Protein 3F1P (pdb70)

Foldseek 3Di:
DDDFVLQKKKFKFALQQQTPFIDQSVCVQFNDDGVVRHRPHQLVFWDPVCNVQQVVQSVVCVVPFKDKRPWTWGAGPVGATWIKIKIKGFDADPVPRHTDIIMIIIGTDGHGDD/DDDFQKWKFKFALQQATQGTGQSCCVAQNDGPVVRHGDGQLVFFDPVCSVVVRVQSNCQVVVPFAWDWDWTWGQGPVRDTFIKIKIKGWDDDPVDPDHIMMMIMITGDDPD

Sequence (225 aa):
FKGLDSKTFLSEHSMDMKFTYCDDRITELIGYHPEELLGRSAYEEFYHALDSENMTKSSSHQNLCTKGQQVVVSSGGQYRMLAKHGGYVVWLLETQGTVIYNPRNLQPQCIMMMCVNYVVLSEIEKVCQPTRFISRHNIEGIFTFVDHRCVATVGYQPQQELLGKNIVEEFCHPEDQQQLLRDDSFQQVVKLKGQVLSSVMMFRFRSKNQEWLWMMRTSSSFTFQQQNPYSDEEIEYIIICTNTNVKNSS

Secondary structure (DSSP, 8-state):
---TGGGEEEEEE-TT-BEEEE-THHHHHH---HHHHTTSBGGGGB-GGGHHHHHHHHHHHHHHSEEEPPPEEEE-TTSSEEEEEEEEEEEEETTTTEEEEEEEEEEE-S--B-/--PPPEEEEEE-TTSBEEEE-TTHHHHHS--GGGTTTSBGGGGB-TTTHHHHHHHHHHHTTSTT--EEEEEEEE-TTS-EEEEEEEEEEE--TT--PPPEEEEEEEE----

CATH classification: 3.30.450.20

Structure (mmCIF, N/CA/C/O backbone):
data_3F1P
#
_entry.id   3F1P
#
_cell.length_a   73.916
_cell.length_b   82.565
_cell.length_c   41.032
_cell.angle_alpha   90.00
_cell.angle_beta   106.02
_cell.angle_gamma   90.00
#
_symmetry.space_group_name_H-M   'C 1 2 1'
#
loop_
_entity.id
_entity.type
_entity.pdbx_description
1 polymer 'Endothelial PAS domain-containing protein 1'
2 polymer 'Aryl hydrocarbon receptor nuclear translocator'
3 water water
#
loop_
_atom_site.group_PDB
_atom_site.id
_atom_site.type_symbol
_atom_site.label_atom_id
_atom_site.label_alt_id
_atom_site.label_comp_id
_atom_site.label_asym_id
_atom_site.label_entity_id
_atom_site.label_seq_id
_atom_site.pdbx_PDB_ins_code
_atom_site.Cartn_x
_atom_site.Cartn_y
_atom_site.Cartn_z
_atom_site.occupancy
_atom_site.B_iso_or_equiv
_atom_site.auth_seq_id
_atom_site.auth_comp_id
_atom_site.auth_asym_id
_atom_site.auth_atom_id
_atom_site.pdbx_PDB_model_num
ATOM 1 N N . PHE A 1 3 ? 29.442 -55.509 -2.324 1.00 24.52 236 PHE A N 1
ATOM 2 C CA . PHE A 1 3 ? 28.061 -55.953 -2.192 1.00 20.08 236 PHE A CA 1
ATOM 3 C C . PHE A 1 3 ? 27.739 -56.448 -0.776 1.00 19.29 236 PHE A C 1
ATOM 4 O O . PHE A 1 3 ? 28.456 -57.260 -0.208 1.00 23.89 236 PHE A O 1
ATOM 20 N N . LYS A 1 4 ? 26.611 -56.030 -0.274 1.00 17.76 237 LYS A N 1
ATOM 21 C CA . LYS A 1 4 ? 26.129 -56.425 1.065 1.00 16.84 237 LYS A CA 1
ATOM 22 C C . LYS A 1 4 ? 24.751 -57.110 0.962 1.00 16.50 237 LYS A C 1
ATOM 23 O O . LYS A 1 4 ? 23.907 -56.785 0.125 1.00 16.10 237 LYS A O 1
ATOM 42 N N . GLY A 1 5 ? 24.546 -58.104 1.840 1.00 16.43 238 GLY A N 1
ATOM 43 C CA . GLY A 1 5 ? 23.288 -58.808 1.994 1.00 17.39 238 GLY A CA 1
ATOM 44 C C . GLY A 1 5 ? 22.253 -57.952 2.655 1.00 15.25 238 GLY A C 1
ATOM 45 O O . GLY A 1 5 ? 22.536 -56.873 3.202 1.00 15.79 238 GLY A O 1
ATOM 49 N N . LEU A 1 6 ? 21.002 -58.390 2.557 1.00 14.22 239 LEU A N 1
ATOM 50 C CA . LEU A 1 6 ? 19.916 -57.591 2.990 1.00 15.50 239 LEU A CA 1
ATOM 51 C C . LEU A 1 6 ? 19.968 -57.222 4.485 1.00 13.99 239 LEU A C 1
ATOM 52 O O . LEU A 1 6 ? 19.654 -56.085 4.831 1.00 14.73 239 LEU A O 1
ATOM 68 N N . ASP A 1 7 ? 20.282 -58.182 5.345 1.00 14.67 240 ASP A N 1
ATOM 69 C CA . ASP A 1 7 ? 20.253 -57.923 6.782 1.00 14.96 240 ASP A CA 1
ATOM 70 C C . ASP A 1 7 ? 21.196 -56.760 7.103 1.00 14.31 240 ASP A C 1
ATOM 71 O O . ASP A 1 7 ? 20.905 -55.900 7.954 1.00 15.70 240 ASP A O 1
ATOM 80 N N . SER A 1 8 ? 22.308 -56.675 6.423 1.00 12.58 241 SER A N 1
ATOM 81 C CA . SER A 1 8 ? 23.325 -55.689 6.774 1.00 14.22 241 SER A CA 1
ATOM 82 C C . SER A 1 8 ? 22.919 -54.291 6.391 1.00 14.46 241 SER A C 1
ATOM 83 O O . SER A 1 8 ? 23.494 -53.305 6.913 1.00 18.65 241 SER A O 1
ATOM 91 N N . LYS A 1 9 ? 21.937 -54.160 5.488 1.00 12.73 242 LYS A N 1
ATOM 92 C CA . LYS A 1 9 ? 21.552 -52.853 4.981 1.00 13.00 242 LYS A CA 1
ATOM 93 C C . LYS A 1 9 ? 20.295 -52.309 5.629 1.00 11.63 242 LYS A C 1
ATOM 94 O O . LYS A 1 9 ? 19.848 -51.221 5.236 1.00 13.64 242 LYS A O 1
ATOM 113 N N . THR A 1 10 ? 19.831 -52.948 6.682 1.00 11.27 243 THR A N 1
ATOM 114 C CA . THR A 1 10 ? 18.689 -52.469 7.427 1.00 10.93 243 THR A CA 1
ATOM 115 C C . THR A 1 10 ? 19.123 -52.164 8.839 1.00 10.35 243 THR A C 1
ATOM 116 O O . THR A 1 10 ? 19.962 -52.861 9.406 1.00 11.83 243 THR A O 1
ATOM 127 N N . PHE A 1 11 ? 18.483 -51.133 9.431 1.00 9.58 244 PHE A N 1
ATOM 128 C CA . PHE A 1 11 ? 18.666 -50.923 10.854 1.00 9.96 244 PHE A CA 1
ATOM 129 C C . PHE A 1 11 ? 17.362 -50.455 11.422 1.00 9.04 244 PHE A C 1
ATOM 130 O O . PHE A 1 11 ? 16.614 -49.677 10.785 1.00 9.78 244 PHE A O 1
ATOM 147 N N . LEU A 1 12 ? 17.040 -50.928 12.621 1.00 9.01 245 LEU A N 1
ATOM 148 C CA . LEU A 1 12 ? 15.832 -50.540 13.345 1.00 9.47 245 LEU A CA 1
ATOM 149 C C . LEU A 1 12 ? 16.146 -49.359 14.243 1.00 8.72 245 LEU A C 1
ATOM 150 O O . LEU A 1 12 ? 17.179 -49.304 14.862 1.00 10.83 245 LEU A O 1
ATOM 166 N N . SER A 1 13 ? 15.190 -48.423 14.333 1.00 9.64 246 SER A N 1
ATOM 167 C CA . SER A 1 13 ? 15.313 -47.352 15.313 1.00 9.59 246 SER A CA 1
ATOM 168 C C . SER A 1 13 ? 13.956 -47.124 15.952 1.00 9.99 246 SER A C 1
ATOM 169 O O . SER A 1 13 ? 12.894 -47.419 15.387 1.00 12.07 246 SER A O 1
ATOM 177 N N . GLU A 1 14 ? 13.986 -46.574 17.157 1.00 8.96 247 GLU A N 1
ATOM 178 C CA . GLU A 1 14 ? 12.790 -46.156 17.867 1.00 8.52 247 GLU A CA 1
ATOM 179 C C . GLU A 1 14 ? 12.946 -44.689 18.171 1.00 7.73 247 GLU A C 1
ATOM 180 O O . GLU A 1 14 ? 14.048 -44.242 18.483 1.00 9.11 247 GLU A O 1
ATOM 192 N N . HIS A 1 15 ? 11.835 -43.983 18.115 1.00 8.48 248 HIS A N 1
ATOM 193 C CA . HIS A 1 15 ? 11.802 -42.557 18.339 1.00 8.72 248 HIS A CA 1
ATOM 194 C C . HIS A 1 15 ? 10.668 -42.162 19.239 1.00 8.88 248 HIS A C 1
ATOM 195 O O . HIS A 1 15 ? 9.632 -42.805 19.249 1.00 10.05 248 HIS A O 1
ATOM 208 N N . SER A 1 16 ? 10.820 -41.055 19.958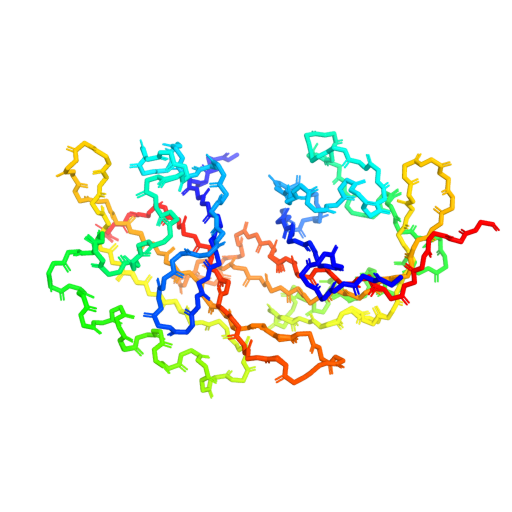 1.00 10.54 249 SER A N 1
ATOM 209 C CA . SER A 1 16 ? 9.672 -40.402 20.573 1.00 11.37 249 SER A CA 1
ATOM 210 C C . SER A 1 16 ? 8.867 -39.717 19.443 1.00 11.01 249 SER A C 1
ATOM 211 O O . SER A 1 16 ? 9.250 -39.702 18.254 1.00 10.66 249 SER A O 1
ATOM 219 N N . MET A 1 17 ? 7.717 -39.166 19.802 1.00 13.54 250 MET A N 1
ATOM 220 C CA . MET A 1 17 ? 6.801 -38.663 18.798 1.00 14.36 250 MET A CA 1
ATOM 221 C C . MET A 1 17 ? 7.311 -37.465 18.035 1.00 15.73 250 MET A C 1
ATOM 222 O O . MET A 1 17 ? 6.789 -37.166 16.947 1.00 16.82 250 MET A O 1
ATOM 236 N N . ASP A 1 18 ? 8.344 -36.803 18.598 1.00 14.94 251 ASP A N 1
ATOM 237 C CA . ASP A 1 18 ? 9.066 -35.706 17.942 1.00 15.38 251 ASP A CA 1
ATOM 238 C C . ASP A 1 18 ? 10.265 -36.154 17.113 1.00 14.07 251 ASP A C 1
ATOM 239 O O . ASP A 1 18 ? 11.066 -35.319 16.666 1.00 16.24 251 ASP A O 1
ATOM 248 N N . MET A 1 19 ? 10.407 -37.456 16.909 1.00 11.32 252 MET A N 1
ATOM 249 C CA . MET A 1 19 ? 11.469 -38.055 16.119 1.00 9.52 252 MET A CA 1
ATOM 250 C C . MET A 1 19 ? 12.841 -38.071 16.804 1.00 10.37 252 MET A C 1
ATOM 251 O O . MET A 1 19 ? 13.832 -38.506 16.184 1.00 10.29 252 MET A O 1
ATOM 265 N N . LYS A 1 20 ? 12.907 -37.778 18.105 1.00 10.92 253 LYS A N 1
ATOM 266 C CA . LYS A 1 20 ? 14.171 -37.969 18.804 1.00 10.54 253 LYS A CA 1
ATOM 267 C C . LYS A 1 20 ? 14.428 -39.493 18.922 1.00 10.18 253 LYS A C 1
ATOM 268 O O . LYS A 1 20 ? 13.554 -40.257 19.328 1.00 10.81 253 LYS A O 1
ATOM 287 N N . PHE A 1 21 ? 15.662 -39.906 18.677 1.00 10.74 254 PHE A N 1
ATOM 288 C CA . PHE A 1 21 ? 16.045 -41.308 18.845 1.00 10.00 254 PHE A CA 1
ATOM 289 C C . PHE A 1 21 ? 15.918 -41.704 20.314 1.00 10.86 254 PHE A C 1
ATOM 290 O O . PHE A 1 21 ? 16.461 -41.032 21.196 1.00 12.70 254 PHE A O 1
ATOM 307 N N . THR A 1 22 ? 15.275 -42.830 20.572 1.00 10.62 255 THR A N 1
ATOM 308 C CA . THR A 1 22 ? 15.217 -43.502 21.870 1.00 11.55 255 THR A CA 1
ATOM 309 C C . THR A 1 22 ? 15.935 -44.842 21.825 1.00 11.65 255 THR A C 1
ATOM 310 O O . THR A 1 22 ? 16.311 -45.350 22.886 1.00 13.19 255 THR A O 1
ATOM 321 N N . TYR A 1 23 ? 16.183 -45.407 20.642 1.00 10.76 256 TYR A N 1
ATOM 322 C CA . TYR A 1 23 ? 16.894 -46.656 20.481 1.00 10.59 256 TYR A CA 1
ATOM 323 C C . TYR A 1 23 ? 17.379 -46.690 19.051 1.00 9.98 256 TYR A C 1
ATOM 324 O O . TYR A 1 23 ? 16.676 -46.253 18.149 1.00 9.38 256 TYR A O 1
ATOM 342 N N . CYS A 1 24 ? 18.546 -47.299 18.830 1.00 10.81 257 CYS A N 1
ATOM 343 C CA . CYS A 1 24 ? 18.989 -47.605 17.487 1.00 11.25 257 CYS A CA 1
ATOM 344 C C . CYS A 1 24 ? 19.772 -48.910 17.524 1.00 10.89 257 CYS A C 1
ATOM 345 O O . CYS A 1 24 ? 20.635 -49.044 18.377 1.00 12.14 257 CYS A O 1
ATOM 353 N N . ASP A 1 25 ? 19.574 -49.793 16.558 1.00 11.63 258 ASP A N 1
ATOM 354 C CA . ASP A 1 25 ? 20.411 -50.979 16.493 1.00 12.58 258 ASP A CA 1
ATOM 355 C C . ASP A 1 25 ? 21.785 -50.703 15.889 1.00 12.32 258 ASP A C 1
ATOM 356 O O . ASP A 1 25 ? 22.020 -49.759 15.154 1.00 13.19 258 ASP A O 1
ATOM 365 N N . ASP A 1 26 ? 22.721 -51.531 16.325 1.00 13.70 259 ASP A N 1
ATOM 366 C CA . ASP A 1 26 ? 24.125 -51.368 16.018 1.00 14.97 259 ASP A CA 1
ATOM 367 C C . ASP A 1 26 ? 24.462 -51.532 14.538 1.00 13.40 259 ASP A C 1
ATOM 368 O O . ASP A 1 26 ? 25.583 -51.178 14.136 1.00 14.72 259 ASP A O 1
ATOM 377 N N . ARG A 1 27 ? 23.550 -52.050 13.720 1.00 13.05 260 ARG A N 1
ATOM 378 C CA . ARG A 1 27 ? 23.798 -52.118 12.293 1.00 12.59 260 ARG A CA 1
ATOM 379 C C . ARG A 1 27 ? 24.043 -50.754 11.671 1.00 13.14 260 ARG A C 1
ATOM 380 O O . ARG A 1 27 ? 24.668 -50.672 10.622 1.00 15.02 260 ARG A O 1
ATOM 401 N N . ILE A 1 28 ? 23.595 -49.655 12.325 1.00 11.57 261 ILE A N 1
ATOM 402 C CA . ILE A 1 28 ? 23.823 -48.340 11.790 1.00 11.68 261 ILE A CA 1
ATOM 403 C C . ILE A 1 28 ? 25.304 -48.046 11.700 1.00 13.57 261 ILE A C 1
ATOM 404 O O . ILE A 1 28 ? 25.724 -47.273 10.842 1.00 15.15 261 ILE A O 1
ATOM 420 N N . THR A 1 29 ? 26.107 -48.596 12.594 1.00 15.17 262 THR A N 1
ATOM 421 C CA . THR A 1 29 ? 27.497 -48.147 12.678 1.00 15.20 262 THR A CA 1
ATOM 422 C C . THR A 1 29 ? 28.253 -48.471 11.418 1.00 17.07 262 THR A C 1
ATOM 423 O O . THR A 1 29 ? 29.040 -47.648 10.933 1.00 19.62 262 THR A O 1
ATOM 434 N N . GLU A 1 30 ? 28.127 -49.713 10.934 1.00 18.17 263 GLU A N 1
ATOM 435 C CA . GLU A 1 30 ? 28.848 -50.106 9.775 1.00 21.86 263 GLU A CA 1
ATOM 436 C C . GLU A 1 30 ? 28.345 -49.395 8.557 1.00 20.53 263 GLU A C 1
ATOM 437 O O . GLU A 1 30 ? 29.069 -49.257 7.592 1.00 25.44 263 GLU A O 1
ATOM 449 N N . LEU A 1 31 ? 27.111 -48.921 8.587 1.00 18.19 264 LEU A N 1
ATOM 450 C CA . LEU A 1 31 ? 26.516 -48.235 7.461 1.00 17.63 264 LEU A CA 1
ATOM 451 C C . LEU A 1 31 ? 27.006 -46.796 7.407 1.00 20.08 264 LEU A C 1
ATOM 452 O O . LEU A 1 31 ? 27.559 -46.338 6.407 1.00 22.79 264 LEU A O 1
ATOM 468 N N . ILE A 1 32 ? 26.814 -46.036 8.480 1.00 18.57 265 ILE A N 1
ATOM 469 C CA . ILE A 1 32 ? 27.106 -44.592 8.483 1.00 19.97 265 ILE A CA 1
ATOM 470 C C . ILE A 1 32 ? 27.743 -44.043 9.691 1.00 19.30 265 ILE A C 1
ATOM 471 O O . ILE A 1 32 ? 27.780 -42.843 9.848 1.00 22.90 265 ILE A O 1
ATOM 487 N N . GLY A 1 33 ? 28.339 -44.904 10.487 1.00 19.55 266 GLY A N 1
ATOM 488 C CA . GLY A 1 33 ? 29.349 -44.505 11.411 1.00 20.88 266 GLY A CA 1
ATOM 489 C C . GLY A 1 33 ? 28.913 -44.269 12.820 1.00 18.24 266 GLY A C 1
ATOM 490 O O . GLY A 1 33 ? 29.692 -44.449 13.749 1.00 22.99 266 GLY A O 1
ATOM 494 N N . TYR A 1 34 ? 27.673 -43.896 13.060 1.00 16.99 267 TYR A N 1
ATOM 495 C CA . TYR A 1 34 ? 27.294 -43.555 14.411 1.00 15.69 267 TYR A CA 1
ATOM 496 C C . TYR A 1 34 ? 27.255 -44.744 15.310 1.00 15.08 267 TYR A C 1
ATOM 497 O O . TYR A 1 34 ? 26.808 -45.841 14.932 1.00 15.69 267 TYR A O 1
AT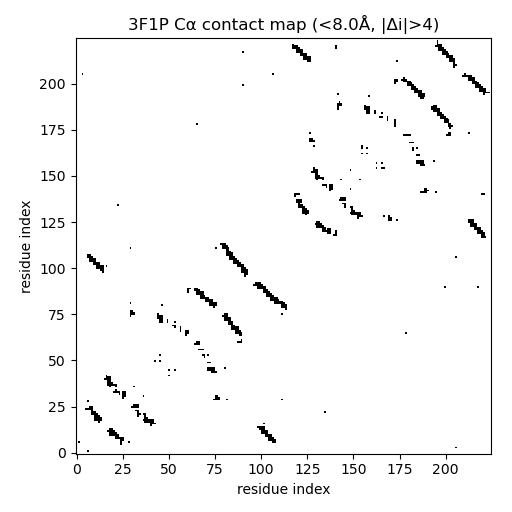OM 515 N N . HIS A 1 35 ? 27.615 -44.512 16.552 1.00 17.50 268 HIS A N 1
ATOM 516 C CA . HIS A 1 35 ? 27.286 -45.458 17.610 1.00 18.02 268 HIS A CA 1
ATOM 517 C C . HIS A 1 35 ? 25.914 -45.117 18.119 1.00 17.73 268 HIS A C 1
ATOM 518 O O . HIS A 1 35 ? 25.619 -43.963 18.280 1.00 17.69 268 HIS A O 1
ATOM 531 N N . PRO A 1 36 ? 25.067 -46.135 18.398 1.00 16.98 269 PRO A N 1
ATOM 532 C CA . PRO A 1 36 ? 23.712 -45.865 18.859 1.00 17.56 269 PRO A CA 1
ATOM 533 C C . PRO A 1 36 ? 23.644 -44.862 20.012 1.00 16.87 269 PRO A C 1
ATOM 534 O O . PRO A 1 36 ? 22.811 -43.968 20.034 1.00 16.91 269 PRO A O 1
ATOM 545 N N . GLU A 1 37 ? 24.543 -45.010 20.952 1.00 19.98 270 GLU A N 1
ATOM 546 C CA . GLU A 1 37 ? 24.483 -44.219 22.182 1.00 22.34 270 GLU A CA 1
ATOM 547 C C . GLU A 1 37 ? 24.590 -42.737 21.876 1.00 19.75 270 GLU A C 1
ATOM 548 O O . GLU A 1 37 ? 23.986 -41.878 22.586 1.00 21.47 270 GLU A O 1
ATOM 560 N N . GLU A 1 38 ? 25.314 -42.392 20.817 1.00 18.93 271 GLU A N 1
ATOM 561 C CA . GLU A 1 38 ? 25.481 -40.972 20.483 1.00 20.20 271 GLU A CA 1
ATOM 562 C C . GLU A 1 38 ? 24.282 -40.369 19.774 1.00 18.34 271 GLU A C 1
ATOM 563 O O . GLU A 1 38 ? 24.188 -39.145 19.668 1.00 20.04 271 GLU A O 1
ATOM 575 N N . LEU A 1 39 ? 23.348 -41.209 19.305 1.00 15.96 272 LEU A N 1
ATOM 576 C CA . LEU A 1 39 ? 22.141 -40.697 18.656 1.00 15.15 272 LEU A CA 1
ATOM 577 C C . LEU A 1 39 ? 21.063 -40.397 19.623 1.00 14.93 272 LEU A C 1
ATOM 578 O O . LEU A 1 39 ? 20.140 -39.639 19.322 1.00 14.56 272 LEU A O 1
ATOM 594 N N . LEU A 1 40 ? 21.092 -41.027 20.784 1.00 14.91 273 LEU A N 1
ATOM 595 C CA . LEU A 1 40 ? 19.958 -40.918 21.683 1.00 14.88 273 LEU A CA 1
ATOM 596 C C . LEU A 1 40 ? 19.735 -39.518 22.112 1.00 15.77 273 LEU A C 1
ATOM 597 O O . LEU A 1 40 ? 20.686 -38.820 22.471 1.00 16.97 273 LEU A O 1
ATOM 613 N N . GLY A 1 41 ? 18.503 -39.085 22.049 1.00 14.93 274 GLY A N 1
ATOM 614 C CA . GLY A 1 41 ? 18.112 -37.729 22.421 1.00 15.54 274 GLY A CA 1
ATOM 615 C C . GLY A 1 41 ? 18.264 -36.730 21.311 1.00 17.15 274 GLY A C 1
ATOM 616 O O . GLY A 1 41 ? 17.889 -35.570 21.494 1.00 20.23 274 GLY A O 1
ATOM 620 N N . ARG A 1 42 ? 18.823 -37.106 20.156 1.00 15.48 275 ARG A N 1
ATOM 621 C CA . ARG A 1 42 ? 18.919 -36.204 19.032 1.00 16.06 275 ARG A CA 1
ATOM 622 C C . ARG A 1 42 ? 17.741 -36.491 18.108 1.00 12.00 275 ARG A C 1
ATOM 623 O O . ARG A 1 42 ? 17.358 -37.624 17.857 1.00 10.82 275 ARG A O 1
ATOM 644 N N . SER A 1 43 ? 17.202 -35.429 17.530 1.00 14.83 276 SER A N 1
ATOM 645 C CA . SER A 1 43 ? 16.124 -35.566 16.545 1.00 13.09 276 SER A CA 1
ATOM 646 C C . SER A 1 43 ? 16.628 -36.132 15.221 1.00 10.85 276 SER A C 1
ATOM 647 O O . SER A 1 43 ? 17.653 -35.679 14.746 1.00 11.06 276 SER A O 1
ATOM 655 N N . ALA A 1 44 ? 15.875 -37.022 14.601 1.00 10.47 277 ALA A N 1
ATOM 656 C CA . ALA A 1 44 ? 16.189 -37.472 13.265 1.00 9.62 277 ALA A CA 1
ATOM 657 C C . ALA A 1 44 ? 16.328 -36.316 12.319 1.00 9.30 277 ALA A C 1
ATOM 658 O O . ALA A 1 44 ? 17.073 -36.401 11.340 1.00 9.96 277 ALA A O 1
ATOM 665 N N . TYR A 1 45 ? 15.598 -35.225 12.545 1.00 9.07 278 TYR A N 1
ATOM 666 C CA . TYR A 1 45 ? 15.675 -34.082 11.684 1.00 8.71 278 TYR A CA 1
ATOM 667 C C . TYR A 1 45 ? 17.075 -33.473 11.586 1.00 9.26 278 TYR A C 1
ATOM 668 O O . TYR A 1 45 ? 17.394 -32.838 10.573 1.00 11.10 278 TYR A O 1
ATOM 686 N N A GLU A 1 46 ? 17.920 -33.615 12.596 0.54 9.36 279 GLU A N 1
ATOM 687 N N B GLU A 1 46 ? 17.915 -33.758 12.584 0.46 8.73 279 GLU A N 1
ATOM 688 C CA A GLU A 1 46 ? 19.288 -33.118 12.464 0.54 9.04 279 GLU A CA 1
ATOM 689 C CA B GLU A 1 46 ? 19.270 -33.221 12.646 0.46 10.63 279 GLU A CA 1
ATOM 690 C C A GLU A 1 46 ? 20.055 -33.755 11.316 0.54 8.86 279 GLU A C 1
ATOM 691 C C B GLU A 1 46 ? 20.165 -33.909 11.603 0.46 10.95 279 GLU A C 1
ATOM 692 O O A GLU A 1 46 ? 21.094 -33.222 10.869 0.54 10.03 279 GLU A O 1
ATOM 693 O O B GLU A 1 46 ? 21.323 -33.485 11.384 0.46 11.66 279 GLU A O 1
ATOM 716 N N . PHE A 1 47 ? 19.645 -34.969 10.972 1.00 9.11 280 PHE A N 1
ATOM 717 C CA . PHE A 1 47 ? 20.395 -35.790 10.038 1.00 10.15 280 PHE A CA 1
ATOM 718 C C . PHE A 1 47 ? 19.824 -35.795 8.625 1.00 9.93 280 PHE A C 1
ATOM 719 O O . PHE A 1 47 ? 20.443 -36.376 7.738 1.00 13.43 280 PHE A O 1
ATOM 737 N N . TYR A 1 48 ? 18.677 -35.191 8.392 1.00 9.78 281 TYR A N 1
ATOM 738 C CA . TYR A 1 48 ? 18.129 -35.180 7.089 1.00 9.57 281 TYR A CA 1
ATOM 739 C C . TYR A 1 48 ? 18.798 -34.121 6.228 1.00 9.37 281 TYR A C 1
ATOM 740 O O . TYR A 1 48 ? 19.004 -33.001 6.669 1.00 10.65 281 TYR A O 1
ATOM 758 N N . HIS A 1 49 ? 19.062 -34.464 4.977 1.00 10.35 282 HIS A N 1
ATOM 759 C CA . HIS A 1 49 ? 19.530 -33.493 4.019 1.00 9.92 282 HIS A CA 1
ATOM 760 C C . HIS A 1 49 ? 18.596 -32.307 3.952 1.00 9.70 282 HIS A C 1
ATOM 761 O O . HIS A 1 49 ? 17.367 -32.471 3.979 1.00 10.25 282 HIS A O 1
ATOM 774 N N . ALA A 1 50 ? 19.133 -31.105 3.741 1.00 9.67 283 ALA A N 1
ATOM 775 C CA . ALA A 1 50 ? 18.331 -29.912 3.587 1.00 9.86 283 ALA A CA 1
ATOM 776 C C . ALA A 1 50 ? 17.264 -30.094 2.542 1.00 9.77 283 ALA A C 1
ATOM 777 O O . ALA A 1 50 ? 16.141 -29.603 2.715 1.00 10.72 283 ALA A O 1
ATOM 784 N N . LEU A 1 51 ? 17.584 -30.741 1.417 1.00 10.47 284 LEU A N 1
ATOM 785 C CA . LEU A 1 51 ? 16.618 -30.843 0.324 1.00 11.93 284 LEU A CA 1
ATOM 786 C C . LEU A 1 51 ? 15.529 -31.830 0.551 1.00 11.45 284 LEU A C 1
ATOM 787 O O . LEU A 1 51 ? 14.571 -31.876 -0.216 1.00 13.69 284 LEU A O 1
ATOM 803 N N . ASP A 1 52 ? 15.632 -32.621 1.627 1.00 10.60 285 ASP A N 1
ATOM 804 C CA . ASP A 1 52 ? 14.598 -33.581 1.995 1.00 10.71 285 ASP A CA 1
ATOM 805 C C . ASP A 1 52 ? 13.822 -33.143 3.215 1.00 10.32 285 ASP A C 1
ATOM 806 O O . ASP A 1 52 ? 12.938 -33.857 3.637 1.00 11.70 285 ASP A O 1
ATOM 815 N N . SER A 1 53 ? 14.138 -31.995 3.778 1.00 10.47 286 SER A N 1
ATOM 816 C CA . SER A 1 53 ? 13.616 -31.653 5.096 1.00 11.80 286 SER A CA 1
ATOM 817 C C . SER A 1 53 ? 12.112 -31.411 5.062 1.00 10.95 286 SER A C 1
ATOM 818 O O . SER A 1 53 ? 11.384 -31.904 5.910 1.00 11.69 286 SER A O 1
ATOM 826 N N . GLU A 1 54 ? 11.640 -30.635 4.081 1.00 11.64 287 GLU A N 1
ATOM 827 C CA . GLU A 1 54 ? 10.203 -30.364 4.026 1.00 13.29 287 GLU A CA 1
ATOM 828 C C . GLU A 1 54 ? 9.413 -31.654 3.744 1.00 11.92 287 GLU A C 1
ATOM 829 O O . GLU A 1 54 ? 8.380 -31.897 4.356 1.00 12.85 287 GLU A O 1
ATOM 841 N N . ASN A 1 55 ? 9.947 -32.510 2.866 1.00 12.17 288 ASN A N 1
ATOM 842 C CA . ASN A 1 55 ? 9.267 -33.786 2.618 1.00 12.16 288 ASN A CA 1
ATOM 843 C C . ASN A 1 55 ? 9.194 -34.692 3.826 1.00 11.33 288 ASN A C 1
ATOM 844 O O . ASN A 1 55 ? 8.208 -35.367 4.049 1.00 12.67 288 ASN A O 1
ATOM 855 N N . MET A 1 56 ? 10.274 -34.754 4.574 1.00 10.71 289 MET A N 1
ATOM 856 C CA . MET A 1 56 ? 10.310 -35.594 5.764 1.00 10.16 289 MET A CA 1
ATOM 857 C C . MET A 1 56 ? 9.414 -35.021 6.854 1.00 11.28 289 MET A C 1
ATOM 858 O O . MET A 1 56 ? 8.824 -35.782 7.625 1.00 12.84 289 MET A O 1
ATOM 872 N N . THR A 1 57 ? 9.237 -33.696 6.912 1.00 11.02 290 THR A N 1
ATOM 873 C CA . THR A 1 57 ? 8.281 -33.107 7.883 1.00 11.36 290 THR A CA 1
ATOM 874 C C . THR A 1 57 ? 6.876 -33.542 7.498 1.00 11.88 290 THR A C 1
ATOM 875 O O . THR A 1 57 ? 6.079 -33.945 8.342 1.00 12.99 290 THR A O 1
ATOM 886 N N . LYS A 1 58 ? 6.561 -33.495 6.197 1.00 12.52 291 LYS A N 1
ATOM 887 C CA . LYS A 1 58 ? 5.239 -33.931 5.754 1.00 14.26 291 LYS A CA 1
ATOM 888 C C . LYS A 1 58 ? 5.018 -35.423 6.034 1.00 13.82 291 LYS A C 1
ATOM 889 O O . LYS A 1 58 ? 3.908 -35.827 6.430 1.00 15.54 291 LYS A O 1
ATOM 908 N N A SER A 1 59 ? 6.055 -36.211 5.792 0.53 13.19 292 SER A N 1
ATOM 909 N N B SER A 1 59 ? 6.056 -36.232 5.828 0.20 13.05 292 SER A N 1
ATOM 910 N N C SER A 1 59 ? 6.026 -36.263 5.844 0.27 13.48 292 SER A N 1
ATOM 911 C CA A SER A 1 59 ? 5.972 -37.642 6.038 0.53 13.41 292 SER A CA 1
ATOM 912 C CA B SER A 1 59 ? 5.982 -37.679 6.066 0.20 13.47 292 SER A CA 1
ATOM 913 C CA C SER A 1 59 ? 5.807 -37.695 6.068 0.27 14.76 292 SER A CA 1
ATOM 914 C C A SER A 1 59 ? 5.612 -37.893 7.512 0.53 11.60 292 SER A C 1
ATOM 915 C C B SER A 1 59 ? 5.680 -37.994 7.535 0.20 12.44 292 SER A C 1
ATOM 916 C C C SER A 1 59 ? 5.676 -38.032 7.568 0.27 13.15 292 SER A C 1
ATOM 917 O O A SER A 1 59 ? 4.696 -38.654 7.803 0.53 11.83 292 SER A O 1
ATOM 918 O O B SER A 1 59 ? 4.906 -38.891 7.850 0.20 13.05 292 SER A O 1
ATOM 919 O O C SER A 1 59 ? 4.987 -38.972 7.943 0.27 14.14 292 SER A O 1
ATOM 941 N N . HIS A 1 60 ? 6.322 -37.258 8.425 1.00 12.53 293 HIS A N 1
ATOM 942 C CA . HIS A 1 60 ? 6.117 -37.382 9.854 1.00 12.57 293 HIS A CA 1
ATOM 943 C C . HIS A 1 60 ? 4.684 -36.985 10.210 1.00 12.34 293 HIS A C 1
ATOM 944 O O . HIS A 1 60 ? 4.029 -37.653 11.027 1.00 13.74 293 HIS A O 1
ATOM 959 N N . GLN A 1 61 ? 4.191 -35.882 9.662 1.00 13.60 294 GLN A N 1
ATOM 960 C CA . GLN A 1 61 ? 2.795 -35.510 9.900 1.00 16.63 294 GLN A CA 1
ATOM 961 C C . GLN A 1 61 ? 1.845 -36.602 9.447 1.00 16.09 294 GLN A C 1
ATOM 962 O O . GLN A 1 61 ? 0.878 -36.940 10.151 1.00 18.26 294 GLN A O 1
ATOM 976 N N . ASN A 1 62 ? 2.090 -37.167 8.271 1.00 15.83 295 ASN A N 1
ATOM 977 C CA . ASN A 1 62 ? 1.246 -38.266 7.786 1.00 16.84 295 ASN A CA 1
ATOM 978 C C . ASN A 1 62 ? 1.311 -39.499 8.648 1.00 15.72 295 ASN A C 1
ATOM 979 O O . ASN A 1 62 ? 0.298 -40.153 8.860 1.00 16.23 295 ASN A O 1
ATOM 990 N N . LEU A 1 63 ? 2.481 -39.811 9.129 1.00 13.27 296 LEU A N 1
ATOM 991 C CA . LEU A 1 63 ? 2.669 -40.916 10.050 1.00 12.81 296 LEU A CA 1
ATOM 992 C C . LEU A 1 63 ? 1.857 -40.740 11.317 1.00 13.77 296 LEU A C 1
ATOM 993 O O . LEU A 1 63 ? 1.181 -41.640 11.765 1.00 15.03 296 LEU A O 1
ATOM 1009 N N . CYS A 1 64 ? 1.847 -39.527 11.871 1.00 14.67 297 CYS A N 1
ATOM 1010 C CA . CYS A 1 64 ? 1.109 -39.276 13.105 1.00 16.54 297 CYS A CA 1
ATOM 1011 C C . CYS A 1 64 ? -0.400 -39.312 12.860 1.00 19.60 297 CYS A C 1
ATOM 1012 O O . CYS A 1 64 ? -1.185 -39.734 13.725 1.00 23.09 297 CYS A O 1
ATOM 1020 N N . THR A 1 65 ? -0.833 -38.945 11.658 1.00 18.97 298 THR A N 1
ATOM 1021 C CA . THR A 1 65 ? -2.255 -38.929 11.315 1.00 22.72 298 THR A CA 1
ATOM 1022 C C . THR A 1 65 ? -2.743 -40.337 11.006 1.00 20.88 298 THR A C 1
ATOM 1023 O O . THR A 1 65 ? -3.811 -40.753 11.413 1.00 26.09 298 THR A O 1
ATOM 1034 N N . LYS A 1 66 ? -1.968 -41.110 10.285 1.00 19.35 299 LYS A N 1
ATOM 1035 C CA . LYS A 1 66 ? -2.402 -42.351 9.734 1.00 18.99 299 LYS A CA 1
ATOM 1036 C C . LYS A 1 66 ? -1.977 -43.563 10.595 1.00 19.44 299 LYS A C 1
ATOM 1037 O O . LYS A 1 66 ? -2.621 -44.624 10.603 1.00 21.58 299 LYS A O 1
ATOM 1056 N N . GLY A 1 67 ? -0.867 -43.442 11.289 1.00 16.67 300 GLY A N 1
ATOM 1057 C CA . GLY A 1 67 ? -0.329 -44.524 12.100 1.00 15.29 300 GLY A CA 1
ATOM 1058 C C . GLY A 1 67 ? 0.804 -45.333 11.494 1.00 14.72 300 GLY A C 1
ATOM 1059 O O . GLY A 1 67 ? 1.535 -45.968 12.214 1.00 13.95 300 GLY A O 1
ATOM 1063 N N A GLN A 1 68 ? 0.953 -45.285 10.170 0.51 15.13 301 GLN A N 1
ATOM 1064 N N B GLN A 1 68 ? 0.914 -45.304 10.173 0.49 14.84 301 GLN A N 1
ATOM 1065 C CA A GLN A 1 68 ? 1.985 -46.047 9.470 0.51 15.63 301 GLN A CA 1
ATOM 1066 C CA B GLN A 1 68 ? 2.043 -45.871 9.477 0.49 15.05 301 GLN A CA 1
ATOM 1067 C C A GLN A 1 68 ? 2.240 -45.417 8.106 0.51 15.56 301 GLN A C 1
ATOM 1068 C C B GLN A 1 68 ? 2.322 -45.007 8.291 0.49 13.98 301 GLN A C 1
ATOM 1069 O O A GLN A 1 68 ? 1.274 -45.179 7.349 0.51 17.27 301 GLN A O 1
ATOM 1070 O O B GLN A 1 68 ? 1.483 -44.274 7.800 0.49 17.03 301 GLN A O 1
ATOM 1097 N N . VAL A 1 69 ? 3.524 -45.172 7.790 1.00 14.05 302 VAL A N 1
ATOM 1098 C CA . VAL A 1 69 ? 3.921 -44.572 6.514 1.00 16.76 302 VAL A CA 1
ATOM 1099 C C . VAL A 1 69 ? 5.192 -45.165 6.011 1.00 13.62 302 VAL A C 1
ATOM 1100 O O . VAL A 1 69 ? 6.011 -45.638 6.752 1.00 14.96 302 VAL A O 1
ATOM 1114 N N A VAL A 1 70 ? 5.379 -45.159 4.702 0.67 13.23 303 VAL A N 1
ATOM 1115 N N B VAL A 1 70 ? 5.428 -44.990 4.718 0.33 15.45 303 VAL A N 1
ATOM 1116 C CA A VAL A 1 70 ? 6.686 -45.338 4.078 0.67 11.82 303 VAL A CA 1
ATOM 1117 C CA B VAL A 1 70 ? 6.763 -45.088 4.130 0.33 15.97 303 VAL A CA 1
ATOM 1118 C C A VAL A 1 70 ? 7.179 -44.003 3.585 0.67 11.66 303 VAL A C 1
ATOM 1119 C C B VAL A 1 70 ? 7.204 -43.672 3.789 0.33 15.29 303 VAL A C 1
ATOM 1120 O O A VAL A 1 70 ? 6.478 -43.344 2.838 0.67 13.08 303 VAL A O 1
ATOM 1121 O O B VAL A 1 70 ? 6.388 -42.831 3.372 0.33 17.12 303 VAL A O 1
ATOM 1146 N N A SER A 1 71 ? 8.355 -43.588 4.024 0.67 11.56 304 SER A N 1
ATOM 1147 N N B SER A 1 71 ? 8.485 -43.396 3.977 0.33 14.52 304 SER A N 1
ATOM 1148 C CA A SER A 1 71 ? 8.924 -42.328 3.517 0.67 12.57 304 SER A CA 1
ATOM 1149 C CA B SER A 1 71 ? 9.004 -42.033 3.843 0.33 13.71 304 SER A CA 1
ATOM 1150 C C A SER A 1 71 ? 9.217 -42.387 2.033 0.67 12.74 304 SER A C 1
ATOM 1151 C C B SER A 1 71 ? 9.244 -41.562 2.411 0.33 14.47 304 SER A C 1
ATOM 1152 O O A SER A 1 71 ? 9.313 -43.474 1.478 0.67 13.74 304 SER A O 1
ATOM 1153 O O B SER A 1 71 ? 9.262 -40.350 2.146 0.33 13.99 304 SER A O 1
ATOM 1168 N N A GLY A 1 72 ? 9.386 -41.220 1.407 0.67 13.63 305 GLY A N 1
ATOM 1169 N N B GLY A 1 72 ? 9.478 -42.496 1.491 0.33 12.74 305 GLY A N 1
ATOM 1170 C CA A GLY A 1 72 ? 10.065 -41.166 0.130 0.67 14.19 305 GLY A CA 1
ATOM 1171 C CA B GLY A 1 72 ? 10.034 -42.159 0.186 0.33 14.53 305 GLY A CA 1
ATOM 1172 C C A GLY A 1 72 ? 11.528 -41.517 0.356 0.67 14.14 305 GLY A C 1
ATOM 1173 C C B GLY A 1 72 ? 11.544 -42.026 0.333 0.33 12.55 305 GLY A C 1
ATOM 1174 O O A GLY A 1 72 ? 12.010 -41.671 1.477 0.67 12.87 305 GLY A O 1
ATOM 1175 O O B GLY A 1 72 ? 12.089 -42.216 1.409 0.33 11.35 305 GLY A O 1
ATOM 1180 N N . GLN A 1 73 ? 12.273 -41.677 -0.724 1.00 13.97 306 GLN A N 1
ATOM 1181 C CA . GLN A 1 73 ? 13.688 -41.749 -0.617 1.00 12.96 306 GLN A CA 1
ATOM 1182 C C . GLN A 1 73 ? 14.211 -40.453 -0.036 1.00 12.82 306 GLN A C 1
ATOM 1183 O O . GLN A 1 73 ? 13.742 -39.377 -0.410 1.00 16.01 306 GLN A O 1
ATOM 1198 N N . TYR A 1 74 ? 15.197 -40.531 0.861 1.00 10.80 307 TYR A N 1
ATOM 1199 C CA . TYR A 1 74 ? 15.766 -39.340 1.431 1.00 10.13 307 TYR A CA 1
ATOM 1200 C C . TYR A 1 74 ? 17.235 -39.624 1.716 1.00 10.55 307 TYR A C 1
ATOM 1201 O O . TYR A 1 74 ? 17.684 -40.769 1.742 1.00 11.38 307 TYR A O 1
ATOM 1219 N N . ARG A 1 75 ? 17.968 -38.529 1.997 1.00 10.56 308 ARG A N 1
ATOM 1220 C CA . ARG A 1 75 ? 19.361 -38.591 2.342 1.00 10.93 308 ARG A CA 1
ATOM 1221 C C . ARG A 1 75 ? 19.582 -38.356 3.834 1.00 10.27 308 ARG A C 1
ATOM 1222 O O . ARG A 1 75 ? 19.091 -37.371 4.378 1.00 10.57 308 ARG A O 1
ATOM 1243 N N . MET A 1 76 ? 20.366 -39.244 4.464 1.00 10.06 309 MET A N 1
ATOM 1244 C CA . MET A 1 76 ? 20.733 -39.154 5.862 1.00 10.13 309 MET A CA 1
ATOM 1245 C C . MET A 1 76 ? 22.222 -38.902 5.945 1.00 10.63 309 MET A C 1
ATOM 1246 O O . MET A 1 76 ? 23.041 -39.587 5.345 1.00 11.50 309 MET A O 1
ATOM 1260 N N . LEU A 1 77 ? 22.558 -37.890 6.734 1.00 11.03 310 LEU A N 1
ATOM 1261 C CA . LEU A 1 77 ? 23.939 -37.491 6.969 1.00 12.76 310 LEU A CA 1
ATOM 1262 C C . LEU A 1 77 ? 24.719 -38.565 7.692 1.00 12.75 310 LEU A C 1
ATOM 1263 O O . LEU A 1 77 ? 24.309 -39.069 8.721 1.00 13.17 310 LEU A O 1
ATOM 1279 N N . ALA A 1 78 ? 25.865 -38.916 7.124 1.00 13.21 311 ALA A N 1
ATOM 1280 C CA . ALA A 1 78 ? 26.762 -39.896 7.734 1.00 15.08 311 ALA A CA 1
ATOM 1281 C C . ALA A 1 78 ? 27.738 -39.238 8.691 1.00 14.10 311 ALA A C 1
ATOM 1282 O O . ALA A 1 78 ? 28.051 -38.051 8.560 1.00 18.02 311 ALA A O 1
ATOM 1289 N N . LYS A 1 79 ? 28.253 -40.033 9.616 1.00 15.63 312 LYS A N 1
ATOM 1290 C CA . LYS A 1 79 ? 29.125 -39.476 10.680 1.00 16.50 312 LYS A CA 1
ATOM 1291 C C . LYS A 1 79 ? 30.354 -38.785 10.132 1.00 20.06 312 LYS A C 1
ATOM 1292 O O . LYS A 1 79 ? 30.718 -37.723 10.610 1.00 23.88 312 LYS A O 1
ATOM 1311 N N . HIS A 1 80 ? 30.940 -39.332 9.077 1.00 22.45 313 HIS A N 1
ATOM 1312 C CA . HIS A 1 80 ? 32.195 -38.744 8.603 1.00 27.58 313 HIS A CA 1
ATOM 1313 C C . HIS A 1 80 ? 32.095 -37.956 7.361 1.00 31.82 313 HIS A C 1
ATOM 1314 O O . HIS A 1 80 ? 33.124 -37.652 6.717 1.00 34.22 313 HIS A O 1
ATOM 1327 N N . GLY A 1 81 ? 30.882 -37.512 7.064 1.00 30.08 314 GLY A N 1
ATOM 1328 C CA . GLY A 1 81 ? 30.661 -36.698 5.909 1.00 27.10 314 GLY A CA 1
ATOM 1329 C C . GLY A 1 81 ? 29.918 -37.475 4.851 1.00 22.46 314 GLY A C 1
ATOM 1330 O O . GLY A 1 81 ? 29.951 -38.684 4.805 1.00 23.37 314 GLY A O 1
ATOM 1334 N N . GLY A 1 82 ? 29.271 -36.744 4.011 1.00 22.08 315 GLY A N 1
ATOM 1335 C CA . GLY A 1 82 ? 28.486 -37.361 2.969 1.00 18.51 315 GLY A CA 1
ATOM 1336 C C . GLY A 1 82 ? 27.119 -37.825 3.506 1.00 14.79 315 GLY A C 1
ATOM 1337 O O . GLY A 1 82 ? 26.753 -37.600 4.701 1.00 17.07 315 GLY A O 1
ATOM 1341 N N . TYR A 1 83 ? 26.369 -38.405 2.594 1.00 15.02 316 TYR A N 1
ATOM 1342 C CA . TYR A 1 83 ? 25.013 -38.823 2.897 1.00 13.21 316 TYR A CA 1
ATOM 1343 C C . TYR A 1 83 ? 24.792 -40.194 2.289 1.00 14.60 316 TYR A C 1
ATOM 1344 O O . TYR A 1 83 ? 25.425 -40.562 1.312 1.00 16.71 316 TYR A O 1
ATOM 1362 N N A VAL A 1 84 ? 23.889 -40.969 2.886 0.54 12.58 317 VAL A N 1
ATOM 1363 N N B VAL A 1 84 ? 23.876 -40.941 2.892 0.46 12.81 317 VAL A N 1
ATOM 1364 C CA A VAL A 1 84 ? 23.419 -42.212 2.294 0.54 12.82 317 VAL A CA 1
ATOM 1365 C CA B VAL A 1 84 ? 23.403 -42.197 2.344 0.46 13.16 317 VAL A CA 1
ATOM 1366 C C A VAL A 1 84 ? 21.935 -42.065 1.994 0.54 11.62 317 VAL A C 1
ATOM 1367 C C B VAL A 1 84 ? 21.954 -41.943 1.932 0.46 12.82 317 VAL A C 1
ATOM 1368 O O A VAL A 1 84 ? 21.168 -41.482 2.770 0.54 10.48 317 VAL A O 1
ATOM 1369 O O B VAL A 1 84 ? 21.253 -41.156 2.563 0.46 13.24 317 VAL A O 1
ATOM 1394 N N . TRP A 1 85 ? 21.512 -42.564 0.850 1.00 12.27 318 TRP A N 1
ATOM 1395 C CA . TRP A 1 85 ? 20.101 -42.659 0.521 1.00 11.47 318 TRP A CA 1
ATOM 1396 C C . TRP A 1 85 ? 19.467 -43.770 1.316 1.00 11.43 318 TRP A C 1
ATOM 1397 O O . TRP A 1 85 ? 20.009 -44.871 1.396 1.00 12.13 318 TRP A O 1
ATOM 1419 N N A LEU A 1 86 ? 18.274 -43.559 1.793 0.47 10.21 319 LEU A N 1
ATOM 1420 N N B LEU A 1 86 ? 18.314 -43.432 1.927 0.53 11.97 319 LEU A N 1
ATOM 1421 C CA A LEU A 1 86 ? 17.583 -44.634 2.445 0.47 10.64 319 LEU A CA 1
ATOM 1422 C CA B LEU A 1 86 ? 17.501 -44.302 2.799 0.53 8.84 319 LEU A CA 1
ATOM 1423 C C A LEU A 1 86 ? 16.102 -44.349 2.379 0.47 10.13 319 LEU A C 1
ATOM 1424 C C B LEU A 1 86 ? 16.045 -44.326 2.321 0.53 9.02 319 LEU A C 1
ATOM 1425 O O A LEU A 1 86 ? 15.677 -43.254 2.004 0.47 11.32 319 LEU A O 1
ATOM 1426 O O B LEU A 1 86 ? 15.547 -43.391 1.675 0.53 9.05 319 LEU A O 1
ATOM 1457 N N . GLU A 1 87 ? 15.341 -45.354 2.735 1.00 10.27 320 GLU A N 1
ATOM 1458 C CA . GLU A 1 87 ? 13.888 -45.256 2.906 1.00 11.27 320 GLU A CA 1
ATOM 1459 C C . GLU A 1 87 ? 13.533 -45.843 4.266 1.00 10.25 320 GLU A C 1
ATOM 1460 O O . GLU A 1 87 ? 14.224 -46.724 4.751 1.00 11.16 320 GLU A O 1
ATOM 1473 N N . THR A 1 88 ? 12.494 -45.309 4.893 1.00 10.21 321 THR A N 1
ATOM 1474 C CA . THR A 1 88 ? 12.090 -45.690 6.203 1.00 10.08 321 THR A CA 1
ATOM 1475 C C . THR A 1 88 ? 10.613 -46.002 6.257 1.00 10.67 321 THR A C 1
ATOM 1476 O O . THR A 1 88 ? 9.771 -45.162 5.839 1.00 13.16 321 THR A O 1
ATOM 1487 N N . GLN A 1 89 ? 10.277 -47.159 6.784 1.00 10.02 322 GLN A N 1
ATOM 1488 C CA . GLN A 1 89 ? 8.886 -47.465 7.115 1.00 10.89 322 GLN A CA 1
ATOM 1489 C C . GLN A 1 89 ? 8.719 -47.133 8.619 1.00 10.08 322 GLN A C 1
ATOM 1490 O O . GLN A 1 89 ? 9.412 -47.689 9.459 1.00 11.19 322 GLN A O 1
ATOM 1504 N N . GLY A 1 90 ? 7.765 -46.257 8.870 1.00 10.91 323 GLY A N 1
ATOM 1505 C CA . GLY A 1 90 ? 7.455 -45.835 10.240 1.00 10.32 323 GLY A CA 1
ATOM 1506 C C . GLY A 1 90 ? 6.109 -46.380 10.689 1.00 9.90 323 GLY A C 1
ATOM 1507 O O . GLY A 1 90 ? 5.157 -46.394 9.919 1.00 10.60 323 GLY A O 1
ATOM 1511 N N . THR A 1 91 ? 6.042 -46.722 11.975 1.00 9.27 324 THR A N 1
ATOM 1512 C CA . THR A 1 91 ? 4.808 -47.214 12.551 1.00 9.78 324 THR A CA 1
ATOM 1513 C C . THR A 1 91 ? 4.674 -46.632 13.962 1.00 9.80 324 THR A C 1
ATOM 1514 O O . THR A 1 91 ? 5.591 -46.703 14.745 1.00 11.71 324 THR A O 1
ATOM 1525 N N . VAL A 1 92 ? 3.516 -46.053 14.264 1.00 10.21 325 VAL A N 1
ATOM 1526 C CA . VAL A 1 92 ? 3.283 -45.527 15.586 1.00 11.19 325 VAL A CA 1
ATOM 1527 C C . VAL A 1 92 ? 2.786 -46.674 16.480 1.00 11.37 325 VAL A C 1
ATOM 1528 O O . VAL A 1 92 ? 1.912 -47.449 16.082 1.00 13.27 325 VAL A O 1
ATOM 1541 N N . ILE A 1 93 ? 3.358 -46.737 17.670 1.00 11.46 326 ILE A N 1
ATOM 1542 C CA . ILE A 1 93 ? 2.935 -47.694 18.694 1.00 13.11 326 ILE A CA 1
ATOM 1543 C C . ILE A 1 93 ? 2.123 -46.937 19.702 1.00 15.33 326 ILE A C 1
ATOM 1544 O O . ILE A 1 93 ? 2.525 -45.906 20.179 1.00 16.28 326 ILE A O 1
ATOM 1560 N N . TYR A 1 94 ? 0.929 -47.438 20.001 1.00 18.93 327 TYR A N 1
ATOM 1561 C CA . TYR A 1 94 ? -0.044 -46.798 20.863 1.00 22.47 327 TYR A CA 1
ATOM 1562 C C . TYR A 1 94 ? -0.378 -47.583 22.035 1.00 25.70 327 TYR A C 1
ATOM 1563 O O . TYR A 1 94 ? -0.255 -48.824 22.090 1.00 27.56 327 TYR A O 1
ATOM 1581 N N . ASN A 1 95 ? -0.942 -46.807 22.910 1.00 25.63 328 ASN A N 1
ATOM 1582 C CA . ASN A 1 95 ? -1.952 -47.370 23.830 1.00 21.91 328 ASN A CA 1
ATOM 1583 C C . ASN A 1 95 ? -3.293 -47.714 23.183 1.00 17.49 328 ASN A C 1
ATOM 1584 O O . ASN A 1 95 ? -4.087 -46.814 22.895 1.00 20.43 328 ASN A O 1
ATOM 1595 N N . PRO A 1 96 ? -3.634 -48.987 23.190 1.00 24.77 329 PRO A N 1
ATOM 1596 C CA . PRO A 1 96 ? -4.964 -49.373 22.695 1.00 27.35 329 PRO A CA 1
ATOM 1597 C C . PRO A 1 96 ? -6.194 -48.767 23.459 1.00 24.33 329 PRO A C 1
ATOM 1598 O O . PRO A 1 96 ? -7.321 -48.524 22.845 1.00 27.73 329 PRO A O 1
ATOM 1609 N N . ARG A 1 97 ? -5.965 -48.502 24.754 1.00 25.15 330 ARG A N 1
ATOM 1610 C CA . ARG A 1 97 ? -7.034 -48.078 25.591 1.00 25.59 330 ARG A CA 1
ATOM 1611 C C . ARG A 1 97 ? -7.720 -46.817 25.125 1.00 21.69 330 ARG A C 1
ATOM 1612 O O . ARG A 1 97 ? -8.925 -46.614 25.283 1.00 23.20 330 ARG A O 1
ATOM 1633 N N . ASN A 1 98 ? -6.851 -45.902 24.710 1.00 21.41 331 ASN A N 1
ATOM 1634 C CA . ASN A 1 98 ? -7.222 -44.496 24.494 1.00 20.08 331 ASN A CA 1
ATOM 1635 C C . ASN A 1 98 ? -6.590 -43.956 23.207 1.00 22.27 331 ASN A C 1
ATOM 1636 O O . ASN A 1 98 ? -6.721 -42.758 22.890 1.00 23.19 331 ASN A O 1
ATOM 1647 N N . LEU A 1 99 ? -5.953 -44.812 22.374 1.00 25.96 332 LEU A N 1
ATOM 1648 C CA . LEU A 1 99 ? -5.216 -44.431 21.090 1.00 29.71 332 LEU A CA 1
ATOM 1649 C C . LEU A 1 99 ? -4.167 -43.319 21.354 1.00 22.01 332 LEU A C 1
ATOM 1650 O O . LEU A 1 99 ? -3.830 -42.583 20.454 1.00 27.13 332 LEU A O 1
ATOM 1657 N N . GLN A 1 100 ? -3.646 -43.223 22.573 1.00 21.21 333 GLN A N 1
ATOM 1658 C CA . GLN A 1 100 ? -2.557 -42.308 22.898 1.00 21.33 333 GLN A CA 1
ATOM 1659 C C . GLN A 1 100 ? -1.244 -42.825 22.208 1.00 21.29 333 GLN A C 1
ATOM 1660 O O . GLN A 1 100 ? -0.794 -43.962 22.480 1.00 20.14 333 GLN A O 1
ATOM 1674 N N . PRO A 1 101 ? -0.537 -42.011 21.387 1.00 22.70 334 PRO A N 1
ATOM 1675 C CA . PRO A 1 101 ? 0.728 -42.502 20.816 1.00 21.58 334 PRO A CA 1
ATOM 1676 C C . PRO A 1 101 ? 1.826 -42.656 21.869 1.00 20.19 334 PRO A C 1
ATOM 1677 O O . PRO A 1 101 ? 2.068 -41.750 22.665 1.00 26.49 334 PRO A O 1
ATOM 1688 N N . GLN A 1 102 ? 2.580 -43.741 21.748 1.00 23.40 335 GLN A N 1
ATOM 1689 C CA . GLN A 1 102 ? 3.680 -44.036 22.650 1.00 19.32 335 GLN A CA 1
ATOM 1690 C C . GLN A 1 102 ? 5.112 -43.782 22.098 1.00 21.39 335 GLN A C 1
ATOM 1691 O O . GLN A 1 102 ? 5.957 -43.208 22.765 1.00 23.40 335 GLN A O 1
ATOM 1705 N N . CYS A 1 103 ? 5.376 -44.262 20.888 1.00 16.97 336 CYS A N 1
ATOM 1706 C CA . CYS A 1 103 ? 6.645 -44.096 20.204 1.00 14.99 336 CYS A CA 1
ATOM 1707 C C . CYS A 1 103 ? 6.468 -44.450 18.779 1.00 11.25 336 CYS A C 1
ATOM 1708 O O . CYS A 1 103 ? 5.391 -44.876 18.350 1.00 12.80 336 CYS A O 1
ATOM 1716 N N . ILE A 1 104 ? 7.505 -44.142 17.992 1.00 10.45 337 ILE A N 1
ATOM 1717 C CA . ILE A 1 104 ? 7.581 -44.474 16.576 1.00 9.72 337 ILE A CA 1
ATOM 1718 C C . ILE A 1 104 ? 8.616 -45.547 16.376 1.00 9.32 337 ILE A C 1
ATOM 1719 O O . ILE A 1 104 ? 9.763 -45.390 16.805 1.00 10.71 337 ILE A O 1
ATOM 1735 N N A MET A 1 105 ? 8.271 -46.628 15.675 0.28 10.07 338 MET A N 1
ATOM 1736 N N B MET A 1 105 ? 8.235 -46.597 15.674 0.31 10.10 338 MET A N 1
ATOM 1737 N N C MET A 1 105 ? 8.260 -46.652 15.727 0.41 9.77 338 MET A N 1
ATOM 1738 C CA A MET A 1 105 ? 9.187 -47.744 15.396 0.28 10.54 338 MET A CA 1
ATOM 1739 C CA B MET A 1 105 ? 9.193 -47.568 15.228 0.31 10.69 338 MET A CA 1
ATOM 1740 C CA C MET A 1 105 ? 9.216 -47.694 15.360 0.41 10.56 338 MET A CA 1
ATOM 1741 C C A MET A 1 105 ? 9.519 -47.710 13.887 0.28 9.93 338 MET A C 1
ATOM 1742 C C B MET A 1 105 ? 9.515 -47.283 13.803 0.31 10.39 338 MET A C 1
ATOM 1743 C C C MET A 1 105 ? 9.515 -47.543 13.868 0.41 10.63 338 MET A C 1
ATOM 1744 O O A MET A 1 105 ? 8.608 -47.946 13.092 0.28 10.08 338 MET A O 1
ATOM 1745 O O B MET A 1 105 ? 8.645 -46.997 12.972 0.31 9.32 338 MET A O 1
ATOM 1746 O O C MET A 1 105 ? 8.605 -47.516 13.069 0.41 10.00 338 MET A O 1
ATOM 1786 N N . CYS A 1 106 ? 10.781 -47.420 13.517 1.00 10.01 339 CYS A N 1
ATOM 1787 C CA . CYS A 1 106 ? 11.266 -47.215 12.166 1.00 10.94 339 CYS A CA 1
ATOM 1788 C C . CYS A 1 106 ? 12.094 -48.420 11.707 1.00 10.64 339 CYS A C 1
ATOM 1789 O O . CYS A 1 106 ? 13.024 -48.875 12.398 1.00 11.97 339 CYS A O 1
ATOM 1799 N N . VAL A 1 107 ? 11.808 -48.892 10.487 1.00 9.48 340 VAL A N 1
ATOM 1800 C CA . VAL A 1 107 ? 12.640 -49.838 9.798 1.00 9.07 340 VAL A CA 1
ATOM 1801 C C . VAL A 1 107 ? 13.295 -49.058 8.657 1.00 8.63 340 VAL A C 1
ATOM 1802 O O . VAL A 1 107 ? 12.630 -48.600 7.753 1.00 10.05 340 VAL A O 1
ATOM 1815 N N . ASN A 1 108 ? 14.606 -48.902 8.759 1.00 8.92 341 ASN A N 1
ATOM 1816 C CA . ASN A 1 108 ? 15.378 -48.067 7.849 1.00 9.38 341 ASN A CA 1
ATOM 1817 C C . ASN A 1 108 ? 16.190 -48.966 6.943 1.00 9.93 341 ASN A C 1
ATOM 1818 O O . ASN A 1 108 ? 16.869 -49.848 7.425 1.00 12.33 341 ASN A O 1
ATOM 1829 N N . TYR A 1 109 ? 16.152 -48.760 5.639 1.00 10.10 342 TYR A N 1
ATOM 1830 C CA . TYR A 1 109 ? 16.917 -49.583 4.719 1.00 10.38 342 TYR A CA 1
ATOM 1831 C C . TYR A 1 109 ? 17.651 -48.693 3.735 1.00 10.45 342 TYR A C 1
ATOM 1832 O O . TYR A 1 109 ? 17.113 -47.742 3.175 1.00 11.24 342 TYR A O 1
ATOM 1850 N N A VAL A 1 110 ? 18.942 -48.959 3.574 0.50 12.18 343 VAL A N 1
ATOM 1851 N N B VAL A 1 110 ? 18.920 -49.008 3.544 0.50 12.59 343 VAL A N 1
ATOM 1852 C CA A VAL A 1 110 ? 19.742 -48.170 2.671 0.50 13.35 343 VAL A CA 1
ATOM 1853 C CA B VAL A 1 110 ? 19.860 -48.155 2.862 0.50 14.32 343 VAL A CA 1
ATOM 1854 C C A VAL A 1 110 ? 19.552 -48.508 1.263 0.50 14.89 343 VAL A C 1
ATOM 1855 C C B VAL A 1 110 ? 19.929 -48.516 1.371 0.50 14.34 343 VAL A C 1
ATOM 1856 O O A VAL A 1 110 ? 19.248 -49.636 0.856 0.50 16.69 343 VAL A O 1
ATOM 1857 O O B VAL A 1 110 ? 20.058 -49.714 1.041 0.50 13.57 343 VAL A O 1
ATOM 1882 N N . LEU A 1 111 ? 19.807 -47.495 0.485 1.00 15.69 344 LEU A N 1
ATOM 1883 C CA . LEU A 1 111 ? 19.662 -47.571 -0.965 1.00 16.82 344 LEU A CA 1
ATOM 1884 C C . LEU A 1 111 ? 20.925 -47.195 -1.718 1.00 18.32 344 LEU A C 1
ATOM 1885 O O . LEU A 1 111 ? 20.951 -47.304 -2.925 1.00 22.59 344 LEU A O 1
ATOM 1902 N N . SER A 1 112 ? 21.964 -46.750 -1.010 1.00 17.27 345 SER A N 1
ATOM 1903 C CA . SER A 1 112 ? 23.223 -46.372 -1.648 1.00 17.01 345 SER A CA 1
ATOM 1904 C C . SER A 1 112 ? 24.381 -46.475 -0.660 1.00 17.89 345 SER A C 1
ATOM 1905 O O . SER A 1 112 ? 24.227 -46.649 0.536 1.00 20.04 345 SER A O 1
ATOM 1913 N N . GLU A 1 113 ? 25.594 -46.400 -1.224 1.00 19.74 346 GLU A N 1
ATOM 1914 C CA . GLU A 1 113 ? 26.793 -46.122 -0.435 1.00 19.45 346 GLU A CA 1
ATOM 1915 C C . GLU A 1 113 ? 26.765 -44.661 0.015 1.00 18.39 346 GLU A C 1
ATOM 1916 O O . GLU A 1 113 ? 25.953 -43.872 -0.471 1.00 20.91 346 GLU A O 1
ATOM 1928 N N . ILE A 1 114 ? 27.691 -44.318 0.898 1.00 19.32 347 ILE A N 1
ATOM 1929 C CA . ILE A 1 114 ? 27.905 -42.933 1.257 1.00 19.39 347 ILE A CA 1
ATOM 1930 C C . ILE A 1 114 ? 28.391 -42.174 0.010 1.00 20.96 347 ILE A C 1
ATOM 1931 O O . ILE A 1 114 ? 29.294 -42.644 -0.693 1.00 25.19 347 ILE A O 1
ATOM 1947 N N . GLU A 1 115 ? 27.746 -41.059 -0.244 1.00 20.73 348 GLU A N 1
ATOM 1948 C CA . GLU A 1 115 ? 28.032 -40.185 -1.357 1.00 21.41 348 GLU A CA 1
ATOM 1949 C C . GLU A 1 115 ? 28.398 -38.838 -0.816 1.00 24.84 348 GLU A C 1
ATOM 1950 O O . GLU A 1 115 ? 27.764 -38.276 0.076 1.00 22.95 348 GLU A O 1
ATOM 1962 N N . LYS A 1 116 ? 29.446 -38.250 -1.387 1.00 29.94 349 LYS A N 1
ATOM 1963 C CA . LYS A 1 116 ? 29.929 -36.934 -0.903 1.00 33.62 349 LYS A CA 1
ATOM 1964 C C . LYS A 1 116 ? 30.438 -36.099 -2.055 1.00 39.23 349 LYS A C 1
ATOM 1965 O O . LYS A 1 116 ? 30.754 -36.639 -3.133 1.00 41.46 349 LYS A O 1
ATOM 1984 N N . VAL B 2 8 ? 7.681 -37.268 32.262 1.00 40.39 357 VAL B N 1
ATOM 1985 C CA . VAL B 2 8 ? 6.725 -38.364 32.465 1.00 40.06 357 VAL B CA 1
ATOM 1986 C C . VAL B 2 8 ? 7.458 -39.697 32.715 1.00 32.38 357 VAL B C 1
ATOM 1987 O O . VAL B 2 8 ? 8.681 -39.794 32.421 1.00 35.91 357 VAL B O 1
ATOM 1999 N N . CYS B 2 9 ? 6.755 -40.691 33.293 1.00 29.50 358 CYS B N 1
ATOM 2000 C CA . CYS B 2 9 ? 7.414 -41.984 33.556 1.00 24.15 358 CYS B CA 1
ATOM 2001 C C . CYS B 2 9 ? 7.470 -42.795 32.284 1.00 22.87 358 CYS B C 1
ATOM 2002 O O . CYS B 2 9 ? 6.459 -43.161 31.764 1.00 22.32 358 CYS B O 1
ATOM 2010 N N . GLN B 2 10 ? 8.667 -43.013 31.780 1.00 25.76 359 GLN B N 1
ATOM 2011 C CA . GLN B 2 10 ? 8.828 -43.777 30.571 1.00 23.96 359 GLN B CA 1
ATOM 2012 C C . GLN B 2 10 ? 8.470 -45.247 30.814 1.00 20.60 359 GLN B C 1
ATOM 2013 O O . GLN B 2 10 ? 8.986 -45.886 31.747 1.00 23.11 359 GLN B O 1
ATOM 2027 N N . PRO B 2 11 ? 7.565 -45.790 30.002 1.00 23.83 360 PRO B N 1
ATOM 2028 C CA . PRO B 2 11 ? 7.259 -47.240 30.088 1.00 21.97 360 PRO B CA 1
ATOM 2029 C C . PRO B 2 11 ? 8.522 -48.060 29.832 1.00 20.59 360 PRO B C 1
ATOM 2030 O O . PRO B 2 11 ? 9.415 -47.697 29.079 1.00 26.26 360 PRO B O 1
ATOM 2041 N N . THR B 2 12 ? 8.589 -49.189 30.500 1.00 16.82 361 THR B N 1
ATOM 2042 C CA . THR B 2 12 ? 9.676 -50.111 30.281 1.00 15.17 361 THR B CA 1
ATOM 2043 C C . THR B 2 12 ? 9.351 -51.017 29.107 1.00 13.81 361 THR B C 1
ATOM 2044 O O . THR B 2 12 ? 8.328 -51.708 29.119 1.00 14.94 361 THR B O 1
ATOM 2055 N N . ARG B 2 13 ? 10.227 -51.007 28.106 1.00 12.00 362 ARG B N 1
ATOM 2056 C CA . ARG B 2 13 ? 10.009 -51.750 26.850 1.00 12.22 362 ARG B CA 1
ATOM 2057 C C . ARG B 2 13 ? 11.245 -52.134 26.143 1.00 11.09 362 ARG B C 1
ATOM 2058 O O . ARG B 2 13 ? 12.306 -51.547 26.327 1.00 13.10 362 ARG B O 1
ATOM 2079 N N . PHE B 2 14 ? 11.139 -53.127 25.283 1.00 10.40 363 PHE B N 1
ATOM 2080 C CA . PHE B 2 14 ? 12.245 -53.475 24.426 1.00 10.02 363 PHE B CA 1
ATOM 2081 C C . PHE B 2 14 ? 11.702 -53.965 23.106 1.00 9.23 363 PHE B C 1
ATOM 2082 O O . PHE B 2 14 ? 10.570 -54.467 23.015 1.00 9.37 363 PHE B O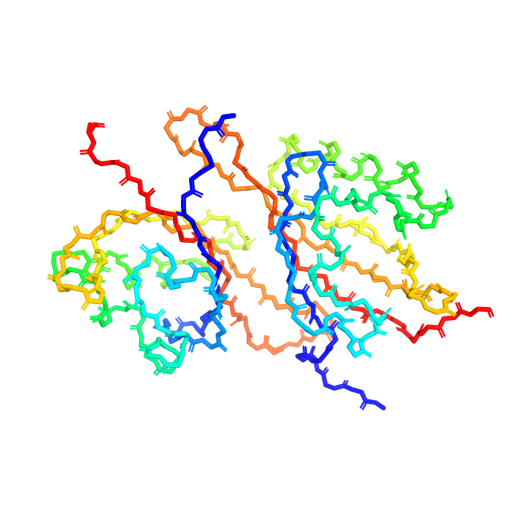 1
ATOM 2099 N N . ILE B 2 15 ? 12.544 -53.889 22.082 1.00 9.45 364 ILE B N 1
ATOM 2100 C CA . ILE B 2 15 ? 12.187 -54.367 20.757 1.00 9.87 364 ILE B CA 1
ATOM 2101 C C . ILE B 2 15 ? 12.750 -55.775 20.519 1.00 8.42 364 ILE B C 1
ATOM 2102 O O . ILE B 2 15 ? 13.843 -56.106 20.977 1.00 9.60 364 ILE B O 1
ATOM 2118 N N . SER B 2 16 ? 12.028 -56.540 19.735 1.00 9.42 365 SER B N 1
ATOM 2119 C CA . SER B 2 16 ? 12.512 -57.820 19.280 1.00 9.73 365 SER B CA 1
ATOM 2120 C C . SER B 2 16 ? 12.126 -58.023 17.819 1.00 9.11 365 SER B C 1
ATOM 2121 O O . SER B 2 16 ? 11.194 -57.425 17.310 1.00 10.56 365 SER B O 1
ATOM 2129 N N . ARG B 2 17 ? 12.839 -58.934 17.182 1.00 9.15 366 ARG B N 1
ATOM 2130 C CA . ARG B 2 17 ? 12.502 -59.431 15.863 1.00 9.33 366 ARG B CA 1
ATOM 2131 C C . ARG B 2 17 ? 12.306 -60.933 15.982 1.00 8.82 366 ARG B C 1
ATOM 2132 O O . ARG B 2 17 ? 13.027 -61.580 16.746 1.00 9.64 366 ARG B O 1
ATOM 2153 N N . HIS B 2 18 ? 11.319 -61.416 15.259 1.00 8.77 367 HIS B N 1
ATOM 2154 C CA . HIS B 2 18 ? 10.992 -62.842 15.291 1.00 8.62 367 HIS B CA 1
ATOM 2155 C C . HIS B 2 18 ? 10.840 -63.349 13.895 1.00 9.48 367 HIS B C 1
ATOM 2156 O O . HIS B 2 18 ? 10.401 -62.663 12.994 1.00 10.87 367 HIS B O 1
ATOM 2169 N N . ASN B 2 19 ? 11.126 -64.639 13.720 1.00 10.38 368 ASN B N 1
ATOM 2170 C CA . ASN B 2 19 ? 10.715 -65.314 12.521 1.00 11.32 368 ASN B CA 1
ATOM 2171 C C . ASN B 2 19 ? 9.237 -65.572 12.601 1.00 10.39 368 ASN B C 1
ATOM 2172 O O . ASN B 2 19 ? 8.584 -65.344 13.641 1.00 11.39 368 ASN B O 1
ATOM 2183 N N . ILE B 2 20 ? 8.642 -66.014 11.505 1.00 12.41 369 ILE B N 1
ATOM 2184 C CA . ILE B 2 20 ? 7.217 -66.157 11.556 1.00 14.96 369 ILE B CA 1
ATOM 2185 C C . ILE B 2 20 ? 6.705 -67.230 12.475 1.00 16.11 369 ILE B C 1
ATOM 2186 O O . ILE B 2 20 ? 5.574 -67.225 12.843 1.00 17.20 369 ILE B O 1
ATOM 2202 N N . GLU B 2 21 ? 7.551 -68.145 12.915 1.00 16.39 370 GLU B N 1
ATOM 2203 C CA . GLU B 2 21 ? 7.132 -69.069 13.938 1.00 16.63 370 GLU B CA 1
ATOM 2204 C C . GLU B 2 21 ? 7.134 -68.547 15.383 1.00 15.96 370 GLU B C 1
ATOM 2205 O O . GLU B 2 21 ? 6.600 -69.194 16.293 1.00 17.25 370 GLU B O 1
ATOM 2217 N N . GLY B 2 22 ? 7.759 -67.427 15.615 1.00 12.55 371 GLY B N 1
ATOM 2218 C CA . GLY B 2 22 ? 7.902 -66.823 16.929 1.00 11.69 371 GLY B CA 1
ATOM 2219 C C . GLY B 2 22 ? 9.268 -66.851 17.553 1.00 8.96 371 GLY B C 1
ATOM 2220 O O . GLY B 2 22 ? 9.422 -66.333 18.656 1.00 9.80 371 GLY B O 1
ATOM 2224 N N . ILE B 2 23 ? 10.250 -67.415 16.884 1.00 9.86 372 ILE B N 1
ATOM 2225 C CA . ILE B 2 23 ? 11.604 -67.465 17.439 1.00 9.43 372 ILE B CA 1
ATOM 2226 C C . ILE B 2 23 ? 12.199 -66.050 17.466 1.00 8.77 372 ILE B C 1
ATOM 2227 O O . ILE B 2 23 ? 12.194 -65.355 16.461 1.00 9.91 372 ILE B O 1
ATOM 2243 N N . PHE B 2 24 ? 12.791 -65.689 18.615 1.00 9.10 373 PHE B N 1
ATOM 2244 C CA . PHE B 2 24 ? 13.563 -64.456 18.704 1.00 9.50 373 PHE B CA 1
ATOM 2245 C C . PHE B 2 24 ? 14.788 -64.540 17.795 1.00 10.15 373 PHE B C 1
ATOM 2246 O O . PHE B 2 24 ? 15.651 -65.398 18.001 1.00 11.88 373 PHE B O 1
ATOM 2263 N N . THR B 2 25 ? 14.909 -63.629 16.860 1.00 9.83 374 THR B N 1
ATOM 2264 C CA . THR B 2 25 ? 16.094 -63.520 16.007 1.00 11.35 374 THR B CA 1
ATOM 2265 C C . THR B 2 25 ? 16.867 -62.234 16.220 1.00 12.75 374 THR B C 1
ATOM 2266 O O . THR B 2 25 ? 17.984 -62.101 15.724 1.00 15.89 374 THR B O 1
ATOM 2277 N N . PHE B 2 26 ? 16.353 -61.331 17.024 1.00 11.68 375 PHE B N 1
ATOM 2278 C CA . PHE B 2 26 ? 17.062 -60.127 17.425 1.00 12.64 375 PHE B CA 1
ATOM 2279 C C . PHE B 2 26 ? 16.386 -59.645 18.739 1.00 10.65 375 PHE B C 1
ATOM 2280 O O . PHE B 2 26 ? 15.171 -59.700 18.852 1.00 10.38 375 PHE B O 1
ATOM 2297 N N . VAL B 2 27 ? 17.164 -59.239 19.706 1.00 11.97 376 VAL B N 1
ATOM 2298 C CA . VAL B 2 27 ? 16.646 -58.758 20.965 1.00 11.70 376 VAL B CA 1
ATOM 2299 C C . VAL B 2 27 ? 17.429 -57.531 21.424 1.00 11.28 376 VAL B C 1
ATOM 2300 O O . VAL B 2 27 ? 18.644 -57.562 21.605 1.00 13.86 376 VAL B O 1
ATOM 2313 N N . ASP B 2 28 ? 16.750 -56.431 21.592 1.00 11.11 377 ASP B N 1
ATOM 2314 C CA . ASP B 2 28 ? 17.316 -55.199 22.123 1.00 12.65 377 ASP B CA 1
ATOM 2315 C C . ASP B 2 28 ? 17.664 -55.371 23.595 1.00 11.92 377 ASP B C 1
ATOM 2316 O O . ASP B 2 28 ? 16.903 -55.913 24.383 1.00 12.18 377 ASP B O 1
ATOM 2325 N N . HIS B 2 29 ? 18.828 -54.880 23.998 1.00 12.89 378 HIS B N 1
ATOM 2326 C CA . HIS B 2 29 ? 19.355 -55.039 25.367 1.00 13.88 378 HIS B CA 1
ATOM 2327 C C . HIS B 2 29 ? 18.527 -54.386 26.443 1.00 12.92 378 HIS B C 1
ATOM 2328 O O . HIS B 2 29 ? 18.746 -54.690 27.620 1.00 13.18 378 HIS B O 1
ATOM 2341 N N . ARG B 2 30 ? 17.548 -53.561 26.082 1.00 11.60 379 ARG B N 1
ATOM 2342 C CA . ARG B 2 30 ? 16.573 -53.090 27.065 1.00 11.18 379 ARG B CA 1
ATOM 2343 C C . ARG B 2 30 ? 15.724 -54.221 27.629 1.00 10.87 379 ARG B C 1
ATOM 2344 O O . ARG B 2 30 ? 15.026 -54.027 28.636 1.00 12.01 379 ARG B O 1
ATOM 2365 N N . CYS B 2 31 ? 15.842 -55.428 27.070 1.00 10.28 380 CYS B N 1
ATOM 2366 C CA . CYS B 2 31 ? 15.166 -56.588 27.673 1.00 10.85 380 CYS B CA 1
ATOM 2367 C C . CYS B 2 31 ? 15.637 -56.814 29.088 1.00 10.85 380 CYS B C 1
ATOM 2368 O O . CYS B 2 31 ? 14.865 -57.346 29.889 1.00 11.88 380 CYS B O 1
ATOM 2376 N N . VAL B 2 32 ? 16.900 -56.498 29.409 1.00 11.18 381 VAL B N 1
ATOM 2377 C CA . VAL B 2 32 ? 17.390 -56.822 30.755 1.00 12.33 381 VAL B CA 1
ATOM 2378 C C . VAL B 2 32 ? 16.541 -56.045 31.757 1.00 13.33 381 VAL B C 1
ATOM 2379 O O . VAL B 2 32 ? 16.072 -56.585 32.743 1.00 15.63 381 VAL B O 1
ATOM 2392 N N . ALA B 2 33 ? 16.333 -54.741 31.512 1.00 13.68 382 ALA B N 1
ATOM 2393 C CA . ALA B 2 33 ? 15.554 -53.949 32.391 1.00 15.26 382 ALA B CA 1
ATOM 2394 C C . ALA B 2 33 ? 14.080 -54.340 32.407 1.00 14.32 382 ALA B C 1
ATOM 2395 O O . ALA B 2 33 ? 13.398 -54.138 33.396 1.00 17.28 382 ALA B O 1
ATOM 2402 N N . THR B 2 34 ? 13.572 -54.846 31.324 1.00 13.17 383 THR B N 1
ATOM 2403 C CA . THR B 2 34 ? 12.119 -55.075 31.175 1.00 13.84 383 THR B CA 1
ATOM 2404 C C . THR B 2 34 ? 11.766 -56.455 31.795 1.00 12.64 383 THR B C 1
ATOM 2405 O O . THR B 2 34 ? 10.778 -56.535 32.538 1.00 13.20 383 THR B O 1
ATOM 2416 N N . VAL B 2 35 ? 12.506 -57.495 31.470 1.00 12.04 384 VAL B N 1
ATOM 2417 C CA . VAL B 2 35 ? 12.151 -58.861 31.899 1.00 10.89 384 VAL B CA 1
ATOM 2418 C C . VAL B 2 35 ? 13.291 -59.597 32.595 1.00 11.89 384 VAL B C 1
ATOM 2419 O O . VAL B 2 35 ? 13.079 -60.711 33.036 1.00 11.30 384 VAL B O 1
ATOM 2432 N N . GLY B 2 36 ? 14.473 -59.003 32.655 1.00 11.95 385 GLY B N 1
ATOM 2433 C CA . GLY B 2 36 ? 15.563 -59.526 33.460 1.00 12.22 385 GLY B CA 1
ATOM 2434 C C . GLY B 2 36 ? 16.512 -60.488 32.782 1.00 11.94 385 GLY B C 1
ATOM 2435 O O . GLY B 2 36 ? 17.463 -60.876 33.410 1.00 15.15 385 GLY B O 1
ATOM 2439 N N . TYR B 2 37 ? 16.232 -60.886 31.552 1.00 11.54 386 TYR B N 1
ATOM 2440 C CA . TYR B 2 37 ? 17.094 -61.762 30.778 1.00 11.62 386 TYR B CA 1
ATOM 2441 C C . TYR B 2 37 ? 18.106 -60.977 29.973 1.00 12.21 386 TYR B C 1
ATOM 2442 O O . TYR B 2 37 ? 17.837 -59.906 29.469 1.00 13.65 386 TYR B O 1
ATOM 2460 N N . GLN B 2 38 ? 19.295 -61.550 29.817 1.00 13.10 387 GLN B N 1
ATOM 2461 C CA . GLN B 2 38 ? 20.222 -61.105 28.792 1.00 14.02 387 GLN B CA 1
ATOM 2462 C C . GLN B 2 38 ? 19.703 -61.459 27.415 1.00 13.18 387 GLN B C 1
ATOM 2463 O O . GLN B 2 38 ? 19.010 -62.449 27.283 1.00 13.59 387 GLN B O 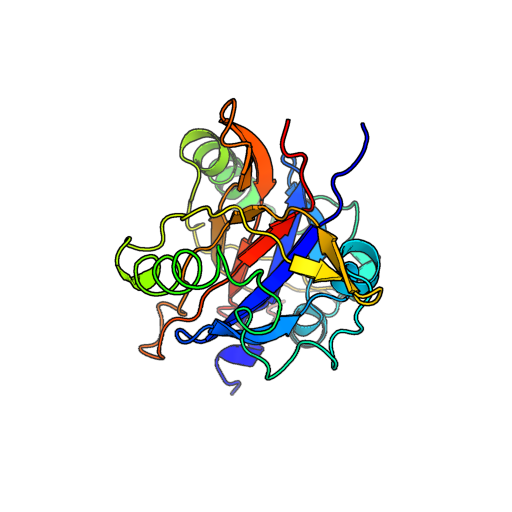1
ATOM 2477 N N . PRO B 2 39 ? 20.049 -60.668 26.395 1.00 14.62 388 PRO B N 1
ATOM 2478 C CA . PRO B 2 39 ? 19.588 -61.051 25.069 1.00 15.15 388 PRO B CA 1
ATOM 2479 C C . PRO B 2 39 ? 19.843 -62.505 24.667 1.00 14.38 388 PRO B C 1
ATOM 2480 O O . PRO B 2 39 ? 19.000 -63.090 24.049 1.00 15.41 388 PRO B O 1
ATOM 2491 N N A GLN B 2 40 ? 21.018 -63.050 25.019 0.43 15.80 389 GLN B N 1
ATOM 2492 N N B GLN B 2 40 ? 21.017 -63.020 25.032 0.57 14.72 389 GLN B N 1
ATOM 2493 C CA A GLN B 2 40 ? 21.338 -64.442 24.674 0.43 16.61 389 GLN B CA 1
ATOM 2494 C CA B GLN B 2 40 ? 21.368 -64.397 24.695 0.57 15.67 389 GLN B CA 1
ATOM 2495 C C A GLN B 2 40 ? 20.382 -65.464 25.298 0.43 16.27 389 GLN B C 1
ATOM 2496 C C B GLN B 2 40 ? 20.526 -65.487 25.396 0.57 15.12 389 GLN B C 1
ATOM 2497 O O A GLN B 2 40 ? 20.238 -66.573 24.778 0.43 16.56 389 GLN B O 1
ATOM 2498 O O B GLN B 2 40 ? 20.592 -66.662 25.006 0.57 18.47 389 GLN B O 1
ATOM 2525 N N . GLU B 2 41 ? 19.750 -65.129 26.420 1.00 13.82 390 GLU B N 1
ATOM 2526 C CA . GLU B 2 41 ? 18.798 -66.025 27.043 1.00 13.76 390 GLU B CA 1
ATOM 2527 C C . GLU B 2 41 ? 17.472 -66.069 26.309 1.00 12.78 390 GLU B C 1
ATOM 2528 O O . GLU B 2 41 ? 16.659 -66.927 26.638 1.00 16.66 390 GLU B O 1
ATOM 2541 N N . LEU B 2 42 ? 17.222 -65.112 25.397 1.00 12.47 391 LEU B N 1
ATOM 2542 C CA . LEU B 2 42 ? 16.004 -65.043 24.595 1.00 12.39 391 LEU B CA 1
ATOM 2543 C C . LEU B 2 42 ? 16.276 -65.523 23.149 1.00 12.92 391 LEU B C 1
ATOM 2544 O O . LEU B 2 42 ? 15.452 -66.186 22.543 1.00 13.66 391 LEU B O 1
ATOM 2560 N N . LEU B 2 43 ? 17.383 -65.067 22.599 1.00 13.99 392 LEU B N 1
ATOM 2561 C CA . LEU B 2 43 ? 17.691 -65.342 21.186 1.00 15.21 392 LEU B CA 1
ATOM 2562 C C . LEU B 2 43 ? 17.622 -66.855 20.952 1.00 16.07 392 LEU B C 1
ATOM 2563 O O . LEU B 2 43 ? 18.271 -67.657 21.660 1.00 19.20 392 LEU B O 1
ATOM 2579 N N . GLY B 2 44 ? 16.939 -67.246 19.871 1.00 15.70 393 GLY B N 1
ATOM 2580 C CA . GLY B 2 44 ? 16.785 -68.629 19.499 1.00 16.42 393 GLY B CA 1
ATOM 2581 C C . GLY B 2 44 ? 15.646 -69.430 20.152 1.00 16.03 393 GLY B C 1
ATOM 2582 O O . GLY B 2 44 ? 15.379 -70.553 19.797 1.00 18.56 393 GLY B O 1
ATOM 2586 N N . LYS B 2 45 ? 15.017 -68.820 21.132 1.00 15.01 394 LYS B N 1
ATOM 2587 C CA . LYS B 2 45 ? 13.851 -69.353 21.772 1.00 14.06 394 LYS B CA 1
ATOM 2588 C C . LYS B 2 45 ? 12.600 -68.791 21.180 1.00 11.70 394 LYS B C 1
ATOM 2589 O O . LYS B 2 45 ? 12.589 -67.673 20.713 1.00 12.18 394 LYS B O 1
ATOM 2608 N N . ASN B 2 46 ? 11.525 -69.552 21.208 1.00 12.24 395 ASN B N 1
ATOM 2609 C CA . ASN B 2 46 ? 10.253 -69.046 20.855 1.00 11.13 395 ASN B CA 1
ATOM 2610 C C . ASN B 2 46 ? 9.699 -68.179 21.952 1.00 9.51 395 ASN B C 1
ATOM 2611 O O . ASN B 2 46 ? 9.786 -68.495 23.125 1.00 10.62 395 ASN B O 1
ATOM 2622 N N . ILE B 2 47 ? 9.082 -67.048 21.596 1.00 10.06 396 ILE B N 1
ATOM 2623 C CA . ILE B 2 47 ? 8.398 -66.211 22.578 1.00 9.55 396 ILE B CA 1
ATOM 2624 C C . ILE B 2 47 ? 7.418 -66.989 23.390 1.00 8.59 396 ILE B C 1
ATOM 2625 O O . ILE B 2 47 ? 7.210 -66.686 24.590 1.00 9.46 396 ILE B O 1
ATOM 2641 N N . VAL B 2 48 ? 6.795 -68.010 22.820 1.00 9.13 397 VAL B N 1
ATOM 2642 C CA . VAL B 2 48 ? 5.813 -68.790 23.550 1.00 9.58 397 VAL B CA 1
ATOM 2643 C C . VAL B 2 48 ? 6.407 -69.519 24.736 1.00 8.34 397 VAL B C 1
ATOM 2644 O O . VAL B 2 48 ? 5.657 -69.814 25.685 1.00 9.87 397 VAL B O 1
ATOM 2657 N N A GLU B 2 49 ? 7.712 -69.778 24.700 0.51 9.10 398 GLU B N 1
ATOM 2658 N N B GLU B 2 49 ? 7.698 -69.826 24.715 0.49 8.75 398 GLU B N 1
ATOM 2659 C CA A GLU B 2 49 ? 8.408 -70.417 25.833 0.51 10.10 398 GLU B CA 1
ATOM 2660 C CA B GLU B 2 49 ? 8.361 -70.427 25.887 0.49 9.96 398 GLU B CA 1
ATOM 2661 C C A GLU B 2 49 ? 8.473 -69.555 27.069 0.51 8.33 398 GLU B C 1
ATOM 2662 C C B GLU B 2 49 ? 8.235 -69.585 27.132 0.49 10.31 398 GLU B C 1
ATOM 2663 O O A GLU B 2 49 ? 8.791 -70.059 28.136 0.51 10.32 398 GLU B O 1
ATOM 2664 O O B GLU B 2 49 ? 8.241 -70.117 28.246 0.49 9.64 398 GLU B O 1
ATOM 2687 N N . PHE B 2 50 ? 8.138 -68.275 26.956 1.00 8.50 399 PHE B N 1
ATOM 2688 C CA . PHE B 2 50 ? 8.098 -67.316 28.058 1.00 8.42 399 PHE B CA 1
ATOM 2689 C C . PHE B 2 50 ? 6.695 -66.952 28.433 1.00 8.08 399 PHE B C 1
ATOM 2690 O O . PHE B 2 50 ? 6.518 -66.127 29.322 1.00 9.73 399 PHE B O 1
ATOM 2708 N N . CYS B 2 51 ? 5.689 -67.528 27.764 1.00 8.56 400 CYS B N 1
ATOM 2709 C CA . CYS B 2 51 ? 4.316 -67.101 27.924 1.00 8.33 400 CYS B CA 1
ATOM 2710 C C . CYS B 2 51 ? 3.542 -67.995 28.850 1.00 8.35 400 CYS B C 1
ATOM 2711 O O . CYS B 2 51 ? 3.679 -69.212 28.848 1.00 9.57 400 CYS B O 1
ATOM 2719 N N . HIS B 2 52 ? 2.689 -67.397 29.648 1.00 8.88 401 HIS B N 1
ATOM 2720 C CA . HIS B 2 52 ? 1.826 -68.115 30.552 1.00 8.84 401 HIS B CA 1
ATOM 2721 C C . HIS B 2 52 ? 1.002 -69.139 29.772 1.00 9.19 401 HIS B C 1
ATOM 2722 O O . HIS B 2 52 ? 0.496 -68.862 28.701 1.00 9.69 4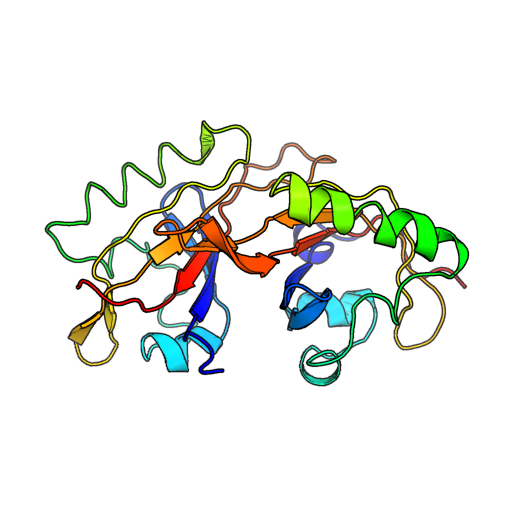01 HIS B O 1
ATOM 2735 N N . PRO B 2 53 ? 0.809 -70.335 30.371 1.00 10.41 402 PRO B N 1
ATOM 2736 C CA . PRO B 2 53 ? 0.042 -71.376 29.670 1.00 10.99 402 PRO B CA 1
ATOM 2737 C C . PRO B 2 53 ? -1.300 -70.914 29.165 1.00 11.57 402 PRO B C 1
ATOM 2738 O O . PRO B 2 53 ? -1.734 -71.356 28.111 1.00 13.37 402 PRO B O 1
ATOM 2749 N N . GLU B 2 54 ? -2.014 -70.093 29.923 1.00 11.31 403 GLU B N 1
ATOM 2750 C CA . GLU B 2 54 ? -3.344 -69.648 29.496 1.00 12.73 403 GLU B CA 1
ATOM 2751 C C . GLU B 2 54 ? -3.304 -68.755 28.263 1.00 11.72 403 GLU B C 1
ATOM 2752 O O . GLU B 2 54 ? -4.302 -68.666 27.545 1.00 13.86 403 GLU B O 1
ATOM 2764 N N . ASP B 2 55 ? -2.206 -68.072 28.030 1.00 9.95 404 ASP B N 1
ATOM 2765 C CA . ASP B 2 55 ? -2.069 -67.096 26.966 1.00 9.83 404 ASP B CA 1
ATOM 2766 C C . ASP B 2 55 ? -1.303 -67.629 25.759 1.00 9.28 404 ASP B C 1
ATOM 2767 O O . ASP B 2 55 ? -1.233 -66.962 24.728 1.00 10.00 404 ASP B O 1
ATOM 2776 N N A GLN B 2 56 ? -0.722 -68.829 25.866 0.55 10.11 405 GLN B N 1
ATOM 2777 N N B GLN B 2 56 ? -0.784 -68.843 25.854 0.45 9.73 405 GLN B N 1
ATOM 2778 C CA A GLN B 2 56 ? 0.129 -69.335 24.792 0.55 9.97 405 GLN B CA 1
ATOM 2779 C CA B GLN B 2 56 ? 0.102 -69.335 24.822 0.45 9.89 405 GLN B CA 1
ATOM 2780 C C A GLN B 2 56 ? -0.590 -69.412 23.456 0.55 9.98 405 GLN B C 1
ATOM 2781 C C B GLN B 2 56 ? -0.578 -69.457 23.465 0.45 10.06 405 GLN B C 1
ATOM 2782 O O A GLN B 2 56 ? -0.035 -69.019 22.445 0.55 10.62 405 GLN B O 1
ATOM 2783 O O B GLN B 2 56 ? 0.009 -69.127 22.457 0.45 10.61 405 GLN B O 1
ATOM 2810 N N . GLN B 2 57 ? -1.810 -69.974 23.427 1.00 10.84 406 GLN B N 1
ATOM 2811 C CA . GLN B 2 57 ? -2.467 -70.163 22.173 1.00 10.67 406 GLN B CA 1
ATOM 2812 C C . GLN B 2 57 ? -2.824 -68.819 21.555 1.00 9.98 406 GLN B C 1
ATOM 2813 O O . GLN B 2 57 ? -2.687 -68.623 20.355 1.00 10.48 406 GLN B O 1
ATOM 2828 N N . LEU B 2 58 ? -3.263 -67.862 22.361 1.00 9.81 407 LEU B N 1
ATOM 2829 C CA . LEU B 2 58 ? -3.505 -66.508 21.891 1.00 9.55 407 LEU B CA 1
ATOM 2830 C C . LEU B 2 58 ? -2.274 -65.944 21.219 1.00 9.48 407 LEU B C 1
ATOM 2831 O O . LEU B 2 58 ? -2.310 -65.279 20.166 1.00 9.71 407 LEU B O 1
ATOM 2847 N N . LEU B 2 59 ? -1.143 -66.124 21.858 1.00 10.02 408 LEU B N 1
ATOM 2848 C CA . LEU B 2 59 ? 0.078 -65.590 21.338 1.00 10.40 408 LEU B CA 1
ATOM 2849 C C . LEU B 2 59 ? 0.442 -66.294 20.000 1.00 10.93 408 LEU B C 1
ATOM 2850 O O . LEU B 2 59 ? 0.810 -65.626 19.013 1.00 11.41 408 LEU B O 1
ATOM 2866 N N . ARG B 2 60 ? 0.332 -67.636 19.952 1.00 11.70 409 ARG B N 1
ATOM 2867 C CA . ARG B 2 60 ? 0.538 -68.365 18.674 1.00 12.69 409 ARG B CA 1
ATOM 2868 C C . ARG B 2 60 ? -0.369 -67.858 17.581 1.00 12.35 409 ARG B C 1
ATOM 2869 O O . ARG B 2 60 ? 0.060 -67.647 16.448 1.00 13.91 409 ARG B O 1
ATOM 2890 N N A ASP B 2 61 ? -1.644 -67.657 17.873 0.54 10.91 410 ASP B N 1
ATOM 2891 N N B ASP B 2 61 ? -1.660 -67.713 17.926 0.46 10.96 410 ASP B N 1
ATOM 2892 C CA A ASP B 2 61 ? -2.593 -67.255 16.850 0.54 12.49 410 ASP B CA 1
ATOM 2893 C CA B ASP B 2 61 ? -2.722 -67.231 17.037 0.46 10.48 410 ASP B CA 1
ATOM 2894 C C A ASP B 2 61 ? -2.410 -65.819 16.415 0.54 9.78 410 ASP B C 1
ATOM 2895 C C B ASP B 2 61 ? -2.327 -65.906 16.440 0.46 9.58 410 ASP B C 1
ATOM 2896 O O A ASP B 2 61 ? -2.716 -65.429 15.283 0.54 9.87 410 ASP B O 1
ATOM 2897 O O B ASP B 2 61 ? -2.491 -65.660 15.249 0.46 10.26 410 ASP B O 1
ATOM 2914 N N . SER B 2 62 ? -1.842 -65.017 17.293 1.00 9.83 411 SER B N 1
ATOM 2915 C CA . SER B 2 62 ? -1.471 -63.643 16.934 1.00 10.12 411 SER B CA 1
ATOM 2916 C C . SER B 2 62 ? -0.348 -63.620 15.955 1.00 11.02 411 SER B C 1
ATOM 2917 O O . SER B 2 62 ? -0.388 -62.879 14.976 1.00 12.14 411 SER B O 1
ATOM 2926 N N . PHE B 2 63 ? 0.701 -64.412 16.203 1.00 11.35 412 PHE B N 1
ATOM 2927 C CA . PHE B 2 63 ? 1.780 -64.529 15.269 1.00 13.43 412 PHE B CA 1
ATOM 2928 C C . PHE B 2 63 ? 1.289 -65.061 13.917 1.00 13.75 412 PHE B C 1
ATOM 2929 O O . PHE B 2 63 ? 1.786 -64.650 12.887 1.00 16.14 412 PHE B O 1
ATOM 2946 N N . GLN B 2 64 ? 0.350 -65.999 13.957 1.00 13.69 413 GLN B N 1
ATOM 2947 C CA . GLN B 2 64 ? -0.152 -66.562 12.704 1.00 15.12 413 GLN B CA 1
ATOM 2948 C C . GLN B 2 64 ? -0.880 -65.498 11.939 1.00 13.70 413 GLN B C 1
ATOM 2949 O O . GLN B 2 64 ? -0.836 -65.487 10.712 1.00 17.14 413 GLN B O 1
ATOM 2963 N N . GLN B 2 65 ? -1.664 -64.644 12.606 1.00 11.28 414 GLN B N 1
ATOM 2964 C CA . GLN B 2 65 ? -2.481 -63.679 11.858 1.00 11.32 414 GLN B CA 1
ATOM 2965 C C . GLN B 2 65 ? -1.705 -62.470 11.405 1.00 11.34 414 GLN B C 1
ATOM 2966 O O . GLN B 2 65 ? -2.071 -61.843 10.418 1.00 12.33 414 GLN B O 1
ATOM 2980 N N . VAL B 2 66 ? -0.671 -62.054 12.131 1.00 11.64 415 VAL B N 1
ATOM 2981 C CA . VAL B 2 66 ? -0.075 -60.761 11.825 1.00 11.84 415 VAL B CA 1
ATOM 2982 C C . VAL B 2 66 ? 0.509 -60.746 10.404 1.00 11.24 415 VAL B C 1
ATOM 2983 O O . VAL B 2 66 ? 0.472 -59.681 9.777 1.00 12.96 415 VAL B O 1
ATOM 2996 N N . VAL B 2 67 ? 0.903 -61.884 9.876 1.00 12.43 416 VAL B N 1
ATOM 2997 C CA . VAL B 2 67 ? 1.357 -61.977 8.499 1.00 13.63 416 VAL B CA 1
ATOM 2998 C C . VAL B 2 67 ? 0.280 -61.797 7.440 1.00 14.56 416 VAL B C 1
ATOM 2999 O O . VAL B 2 67 ? 0.602 -61.557 6.266 1.00 18.72 416 VAL B O 1
ATOM 3012 N N . LYS B 2 68 ? -0.970 -61.853 7.874 1.00 13.26 417 LYS B N 1
ATOM 3013 C CA . LYS B 2 68 ? -2.159 -61.729 6.983 1.00 13.57 417 LYS B CA 1
ATOM 3014 C C . LYS B 2 68 ? -2.674 -60.303 6.914 1.00 13.45 417 LYS B C 1
ATOM 3015 O O . LYS B 2 68 ? -3.519 -59.995 6.074 1.00 17.34 417 LYS B O 1
ATOM 3034 N N . LEU B 2 69 ? -2.198 -59.432 7.799 1.00 13.00 418 LEU B N 1
ATOM 3035 C CA . LEU B 2 69 ? -2.772 -58.093 7.978 1.00 12.13 418 LEU B CA 1
ATOM 3036 C C . LEU B 2 69 ? -2.071 -56.978 7.226 1.00 15.51 418 LEU B C 1
ATOM 3037 O O . LEU B 2 69 ? -2.156 -55.799 7.588 1.00 15.22 418 LEU B O 1
ATOM 3053 N N . LYS B 2 70 ? -1.367 -57.328 6.149 1.00 18.59 419 LYS B N 1
ATOM 3054 C CA . LYS B 2 70 ? -0.902 -56.334 5.184 1.00 20.96 419 LYS B CA 1
ATOM 3055 C C . LYS B 2 70 ? 0.025 -55.352 5.858 1.00 17.46 419 LYS B C 1
ATOM 3056 O O . LYS B 2 70 ? -0.014 -54.123 5.628 1.00 21.25 419 LYS B O 1
ATOM 3075 N N . GLY B 2 71 ? 0.815 -55.837 6.824 1.00 16.51 420 GLY B N 1
ATOM 3076 C CA . GLY B 2 71 ? 1.804 -54.974 7.476 1.00 17.03 420 GLY B CA 1
ATOM 3077 C C . GLY B 2 71 ? 1.312 -54.108 8.590 1.00 15.86 420 GLY B C 1
ATOM 3078 O O . GLY B 2 71 ? 2.110 -53.377 9.169 1.00 18.08 420 GLY B O 1
ATOM 3082 N N . GLN B 2 72 ? -0.001 -54.178 8.898 1.00 16.74 421 GLN B N 1
ATOM 3083 C CA . GLN B 2 72 ? -0.568 -53.337 9.948 1.00 17.18 421 GLN B CA 1
ATOM 3084 C C . GLN B 2 72 ? -0.180 -53.955 11.365 1.00 13.69 421 GLN B C 1
ATOM 3085 O O . GLN B 2 72 ? 0.171 -55.111 11.458 1.00 12.88 421 GLN B O 1
ATOM 3099 N N . VAL B 2 73 ? -0.291 -53.133 12.410 1.00 14.60 422 VAL B N 1
ATOM 3100 C CA . VAL B 2 73 ? 0.011 -53.592 13.762 1.00 12.19 422 VAL B CA 1
ATOM 3101 C C . VAL B 2 73 ? -1.067 -54.448 14.346 1.00 11.89 422 VAL B C 1
ATOM 3102 O O . VAL B 2 73 ? -2.258 -54.141 14.273 1.00 14.67 422 VAL B O 1
ATOM 3115 N N . LEU B 2 74 ? -0.644 -55.551 14.929 1.00 10.47 423 LEU B N 1
ATOM 3116 C CA . LEU B 2 74 ? -1.499 -56.405 15.753 1.00 10.73 423 LEU B CA 1
ATOM 3117 C C . LEU B 2 74 ? -0.935 -56.370 17.144 1.00 11.46 423 LEU B C 1
ATOM 3118 O O . LEU B 2 74 ? 0.264 -56.606 17.356 1.00 13.06 423 LEU B O 1
ATOM 3134 N N A SER B 2 75 ? -1.828 -56.148 18.106 0.54 12.21 424 SER B N 1
ATOM 3135 N N B SER B 2 75 ? -1.746 -56.071 18.149 0.46 12.32 424 SER B N 1
ATOM 3136 C CA A SER B 2 75 ? -1.473 -56.061 19.519 0.54 12.53 424 SER B CA 1
ATOM 3137 C CA B SER B 2 75 ? -1.235 -56.146 19.514 0.46 12.74 424 SER B CA 1
ATOM 3138 C C A SER B 2 75 ? -1.864 -57.369 20.197 0.54 10.87 424 SER B C 1
ATOM 3139 C C B SER B 2 75 ? -1.925 -57.187 20.331 0.46 13.41 424 SER B C 1
ATOM 3140 O O A SER B 2 75 ? -2.843 -58.002 19.832 0.54 11.95 424 SER B O 1
ATOM 3141 O O B SER B 2 75 ? -3.075 -57.566 20.117 0.46 14.76 424 SER B O 1
ATOM 3156 N N . VAL B 2 76 ? -1.153 -57.692 21.248 1.00 10.22 425 VAL B N 1
ATOM 3157 C CA . VAL B 2 76 ? -1.549 -58.763 22.133 1.00 11.18 425 VAL B CA 1
ATOM 3158 C C . VAL B 2 76 ? -1.046 -58.483 23.548 1.00 9.79 425 VAL B C 1
ATOM 3159 O O . VAL B 2 76 ? 0.066 -58.012 23.722 1.00 12.32 425 VAL B O 1
ATOM 3173 N N A MET B 2 77 ? -1.861 -58.771 24.549 0.60 9.41 426 MET B N 1
ATOM 3174 N N B MET B 2 77 ? -1.906 -58.819 24.503 0.40 9.77 426 MET B N 1
ATOM 3175 C CA A MET B 2 77 ? -1.403 -58.721 25.934 0.60 8.82 426 MET B CA 1
ATOM 3176 C CA B MET B 2 77 ? -1.558 -58.843 25.910 0.40 11.82 426 MET B CA 1
ATOM 3177 C C A MET B 2 77 ? -1.295 -60.141 26.436 0.60 9.34 426 MET B C 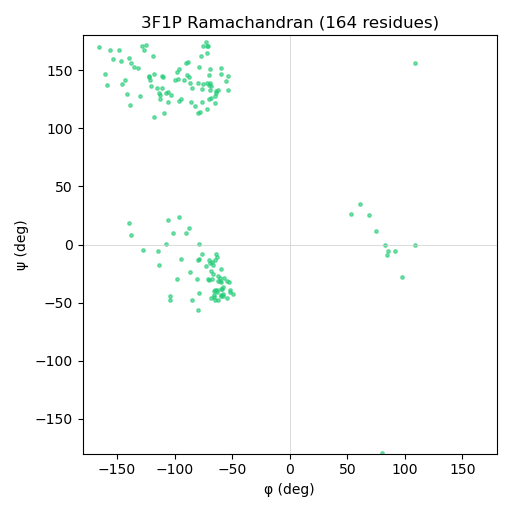1
ATOM 3178 C C B MET B 2 77 ? -1.225 -60.253 26.309 0.40 11.99 426 MET B C 1
ATOM 3179 O O A MET B 2 77 ? -2.136 -60.992 26.181 0.60 10.46 426 MET B O 1
ATOM 3180 O O B MET B 2 77 ? -1.878 -61.215 25.894 0.40 12.24 426 MET B O 1
ATOM 3207 N N . PHE B 2 78 ? -0.211 -60.401 27.150 1.00 9.41 427 PHE B N 1
ATOM 3208 C CA . PHE B 2 78 ? 0.073 -61.752 27.659 1.00 9.75 427 PHE B CA 1
ATOM 3209 C C . PHE B 2 78 ? 0.981 -61.628 28.871 1.00 8.58 427 PHE B C 1
ATOM 3210 O O . PHE B 2 78 ? 1.658 -60.620 29.077 1.00 10.11 427 PHE B O 1
ATOM 3228 N N . ARG B 2 79 ? 1.042 -62.715 29.622 1.00 8.43 428 ARG B N 1
ATOM 3229 C CA . ARG B 2 79 ? 1.895 -62.797 30.774 1.00 8.21 428 ARG B CA 1
ATOM 3230 C C . ARG B 2 79 ? 3.221 -63.440 30.363 1.00 8.33 428 ARG B C 1
ATOM 3231 O O . ARG B 2 79 ? 3.266 -64.553 29.853 1.00 9.01 428 ARG B O 1
ATOM 3252 N N . PHE B 2 80 ? 4.326 -62.737 30.649 1.00 8.43 429 PHE B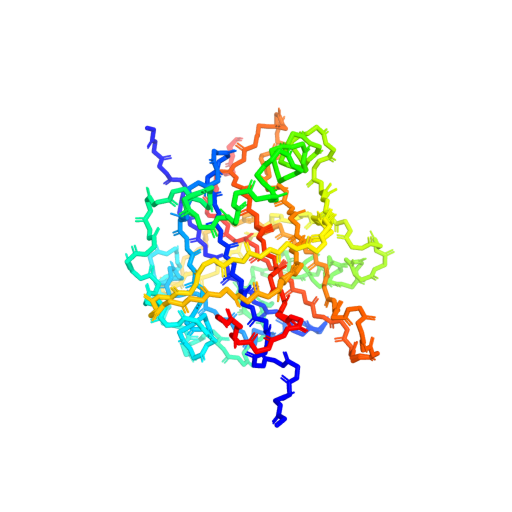 N 1
ATOM 3253 C CA . PHE B 2 80 ? 5.666 -63.105 30.282 1.00 7.98 429 PHE B CA 1
ATOM 3254 C C . PHE B 2 80 ? 6.439 -63.446 31.556 1.00 8.24 429 PHE B C 1
ATOM 3255 O O . PHE B 2 80 ? 6.394 -62.695 32.534 1.00 9.03 429 PHE B O 1
ATOM 3272 N N . ARG B 2 81 ? 7.092 -64.614 31.576 1.00 7.76 430 ARG B N 1
ATOM 3273 C CA . ARG B 2 81 ? 7.814 -65.059 32.746 1.00 8.05 430 ARG B CA 1
ATOM 3274 C C . ARG B 2 81 ? 9.158 -64.356 32.860 1.00 8.53 430 ARG B C 1
ATOM 3275 O O . ARG B 2 81 ? 10.032 -64.559 32.009 1.00 9.40 430 ARG B O 1
ATOM 3296 N N . SER B 2 82 ? 9.327 -63.531 33.904 1.00 8.75 431 SER B N 1
ATOM 3297 C CA . SER B 2 82 ? 10.566 -62.823 34.054 1.00 8.83 431 SER B CA 1
ATOM 3298 C C . SER B 2 82 ? 11.703 -63.752 34.467 1.00 9.16 431 SER B C 1
ATOM 3299 O O . SER B 2 82 ? 11.487 -64.933 34.804 1.00 10.18 431 SER B O 1
ATOM 3307 N N . LYS B 2 83 ? 12.938 -63.232 34.459 1.00 10.34 432 LYS B N 1
ATOM 3308 C CA . LYS B 2 83 ? 14.089 -63.992 34.911 1.00 10.93 432 LYS B CA 1
ATOM 3309 C C . LYS B 2 83 ? 13.900 -64.468 36.345 1.00 11.74 432 LYS B C 1
ATOM 3310 O O . LYS B 2 83 ? 14.513 -65.463 36.761 1.00 14.15 432 LYS B O 1
ATOM 3329 N N . ASN B 2 84 ? 13.131 -63.734 37.163 1.00 11.70 433 ASN B N 1
ATOM 3330 C CA . ASN B 2 84 ? 12.843 -64.121 38.524 1.00 12.79 433 ASN B CA 1
ATOM 3331 C C . ASN B 2 84 ? 11.611 -65.047 38.633 1.00 12.27 433 ASN B C 1
ATOM 3332 O O . ASN B 2 84 ? 11.100 -65.260 39.723 1.00 13.61 433 ASN B O 1
ATOM 3343 N N . GLN B 2 85 ? 11.173 -65.584 37.502 1.00 11.53 434 GLN B N 1
ATOM 3344 C CA . GLN B 2 85 ? 10.107 -66.596 37.453 1.00 11.63 434 GLN B CA 1
ATOM 3345 C C . GLN B 2 85 ? 8.757 -66.014 37.832 1.00 11.31 434 GLN B C 1
ATOM 3346 O O . GLN B 2 85 ? 7.876 -66.764 38.199 1.00 15.94 434 GLN B O 1
ATOM 3360 N N . GLU B 2 86 ? 8.568 -64.697 37.642 1.00 10.87 435 GLU B N 1
ATOM 3361 C CA . GLU B 2 86 ? 7.314 -64.019 37.967 1.00 10.96 435 GLU B CA 1
ATOM 3362 C C . GLU B 2 86 ? 6.599 -63.581 36.728 1.00 9.68 435 GLU B C 1
ATOM 3363 O O . GLU B 2 86 ? 7.225 -63.206 35.737 1.00 10.58 435 GLU B O 1
ATOM 3375 N N . TRP B 2 87 ? 5.274 -63.617 36.735 1.00 9.78 436 TRP B N 1
ATOM 3376 C CA . TRP B 2 87 ? 4.479 -63.272 35.549 1.00 9.30 436 TRP B CA 1
ATOM 3377 C C . TRP B 2 87 ? 4.316 -61.764 35.448 1.00 9.67 436 TRP B C 1
ATOM 3378 O O . TRP B 2 87 ? 3.678 -61.162 36.318 1.00 11.82 436 TRP B O 1
ATOM 3399 N N . LEU B 2 88 ? 4.806 -61.157 34.361 1.00 8.66 437 LEU B N 1
ATOM 3400 C CA . LEU B 2 88 ? 4.672 -59.770 34.112 1.00 8.73 437 LEU B CA 1
ATOM 3401 C C . LEU B 2 88 ? 3.749 -59.549 32.943 1.00 8.27 437 LEU B C 1
ATOM 3402 O O . LEU B 2 88 ? 3.891 -60.226 31.910 1.00 9.50 437 LEU B O 1
ATOM 3418 N N . TRP B 2 89 ? 2.819 -58.609 33.051 1.00 8.14 438 TRP B N 1
ATOM 3419 C CA . TRP B 2 89 ? 1.920 -58.325 31.918 1.00 8.58 438 TRP B CA 1
ATOM 3420 C C . TRP B 2 89 ? 2.706 -57.535 30.869 1.00 8.39 438 TRP B C 1
ATOM 3421 O O . TRP B 2 89 ? 3.302 -56.471 31.144 1.00 8.99 438 TRP B O 1
ATOM 3442 N N A MET B 2 90 ? 2.692 -58.051 29.662 0.53 8.65 439 MET B N 1
ATOM 3443 N N B MET B 2 90 ? 2.594 -58.054 29.666 0.47 7.99 439 MET B N 1
ATOM 3444 C CA A MET B 2 90 ? 3.315 -57.399 28.510 0.53 8.66 439 MET B CA 1
ATOM 3445 C CA B MET B 2 90 ? 3.246 -57.495 28.484 0.47 8.95 439 MET B CA 1
ATOM 3446 C C A MET B 2 90 ? 2.290 -57.133 27.424 0.53 9.38 439 MET B C 1
ATOM 3447 C C B MET B 2 90 ? 2.157 -57.070 27.489 0.47 8.73 439 MET B C 1
ATOM 3448 O O A MET B 2 90 ? 1.507 -58.017 27.083 0.53 9.43 439 MET B O 1
ATOM 3449 O O B MET B 2 90 ? 1.154 -57.740 27.327 0.47 10.18 439 MET B O 1
ATOM 3476 N N . ARG B 2 91 ? 2.351 -55.943 26.848 1.00 9.32 440 ARG B N 1
ATOM 3477 C CA . ARG B 2 91 ? 1.639 -55.633 25.636 1.00 10.03 440 ARG B CA 1
ATOM 3478 C C . ARG B 2 91 ? 2.656 -55.634 24.530 1.00 9.84 440 ARG B C 1
ATOM 3479 O O . ARG B 2 91 ? 3.623 -54.821 24.515 1.00 11.07 440 ARG B O 1
ATOM 3501 N N . THR B 2 92 ? 2.479 -56.532 23.576 1.00 10.79 441 THR B N 1
ATOM 3502 C CA . THR B 2 92 ? 3.347 -56.644 22.416 1.00 11.04 441 THR B CA 1
ATOM 3503 C C . THR B 2 92 ? 2.618 -56.088 21.202 1.00 10.68 441 THR B C 1
ATOM 3504 O O . THR B 2 92 ? 1.509 -56.550 20.882 1.00 12.87 441 THR B O 1
ATOM 3515 N N . SER B 2 93 ? 3.206 -55.095 20.558 1.00 10.26 442 SER B N 1
ATOM 3516 C CA . SER B 2 93 ? 2.696 -54.554 19.315 1.00 10.07 442 SER B CA 1
ATOM 3517 C C . SER B 2 93 ? 3.586 -55.047 18.188 1.00 9.42 442 SER B C 1
ATOM 3518 O O . SER B 2 93 ? 4.770 -54.776 18.245 1.00 10.73 442 SER B O 1
ATOM 3526 N N A SER B 2 94 ? 3.000 -55.778 17.238 0.53 10.05 443 SER B N 1
ATOM 3527 N N B SER B 2 94 ? 3.017 -55.794 17.257 0.47 9.90 443 SER B N 1
ATOM 3528 C CA A SER B 2 94 ? 3.761 -56.514 16.234 0.53 10.32 443 SER B CA 1
ATOM 3529 C CA B SER B 2 94 ? 3.801 -56.463 16.243 0.47 10.08 443 SER B CA 1
ATOM 3530 C C A SER B 2 94 ? 3.321 -56.194 14.813 0.53 9.77 443 SER B C 1
ATOM 3531 C C B SER B 2 94 ? 3.376 -55.983 14.877 0.47 10.54 443 SER B C 1
ATOM 3532 O O A SER B 2 94 ? 2.133 -56.002 14.532 0.53 8.72 443 SER B O 1
ATOM 3533 O O B SER B 2 94 ? 2.232 -55.526 14.706 0.47 10.55 443 SER B O 1
ATOM 3548 N N . PHE B 2 95 ? 4.271 -56.130 13.900 1.00 10.47 444 PHE B N 1
ATOM 3549 C CA . PHE B 2 95 ? 3.941 -55.938 12.483 1.00 11.37 444 PHE B CA 1
ATOM 3550 C C . PHE B 2 95 ? 5.000 -56.648 11.659 1.00 11.36 444 PHE B C 1
ATOM 3551 O O . PHE B 2 95 ? 6.091 -56.868 12.114 1.00 11.13 444 PHE B O 1
ATOM 3569 N N . THR B 2 96 ? 4.642 -57.005 10.412 1.00 13.64 445 THR B N 1
ATOM 3570 C CA . THR B 2 96 ? 5.636 -57.688 9.558 1.00 13.73 445 THR B CA 1
ATOM 3571 C C . THR B 2 96 ? 6.467 -56.688 8.742 1.00 14.47 445 THR B C 1
ATOM 3572 O O . THR B 2 96 ? 6.034 -55.525 8.495 1.00 17.97 445 THR B O 1
ATOM 3583 N N . PHE B 2 97 ? 7.638 -57.100 8.349 1.00 13.92 446 PHE B N 1
ATOM 3584 C CA . PHE B 2 97 ? 8.409 -56.351 7.412 1.00 13.58 446 PHE B CA 1
ATOM 3585 C C . PHE B 2 97 ? 9.160 -57.301 6.502 1.00 11.92 446 PHE B C 1
ATOM 3586 O O . PHE B 2 97 ? 9.593 -58.361 6.901 1.00 12.03 446 PHE B O 1
ATOM 3603 N N A GLN B 2 98 ? 9.305 -56.934 5.229 0.34 13.83 447 GLN B N 1
ATOM 3604 N N B GLN B 2 98 ? 9.335 -56.804 5.273 0.41 12.54 447 GLN B N 1
ATOM 3605 N N C GLN B 2 98 ? 9.318 -56.930 5.240 0.25 13.69 447 GLN B N 1
ATOM 3606 C CA A GLN B 2 98 ? 10.356 -57.524 4.387 0.34 14.04 447 GLN B CA 1
ATOM 3607 C CA B GLN B 2 98 ? 10.072 -57.480 4.197 0.41 14.94 447 GLN B CA 1
ATOM 3608 C CA C GLN B 2 98 ? 10.426 -57.470 4.453 0.25 13.76 447 GLN B CA 1
ATOM 3609 C C A GLN B 2 98 ? 10.778 -56.459 3.392 0.34 13.94 447 GLN B C 1
ATOM 3610 C C B GLN B 2 98 ? 10.787 -56.351 3.410 0.41 12.03 447 GLN B C 1
ATOM 3611 C C C GLN B 2 98 ? 10.815 -56.391 3.490 0.25 13.61 447 GLN B C 1
ATOM 3612 O O A GLN B 2 98 ? 9.954 -55.637 2.983 0.34 17.08 447 GLN B O 1
ATOM 3613 O O B GLN B 2 98 ? 10.176 -55.328 3.183 0.41 12.50 447 GLN B O 1
ATOM 3614 O O C GLN B 2 98 ? 10.004 -55.538 3.148 0.25 14.78 447 GLN B O 1
ATOM 3654 N N . ASN B 2 99 ? 12.064 -56.436 3.087 1.00 13.96 448 ASN B N 1
ATOM 3655 C CA . ASN B 2 99 ? 12.676 -55.408 2.249 1.00 12.94 448 ASN B CA 1
ATOM 3656 C C . ASN B 2 99 ? 11.966 -55.503 0.884 1.00 12.36 448 ASN B C 1
ATOM 3657 O O . ASN B 2 99 ? 11.922 -56.567 0.285 1.00 12.07 448 ASN B O 1
ATOM 3670 N N . PRO B 2 100 ? 11.381 -54.404 0.449 1.00 12.40 449 PRO B N 1
ATOM 3671 C CA . PRO B 2 100 ? 10.521 -54.479 -0.729 1.00 12.68 449 PRO B CA 1
ATOM 3672 C C . PRO B 2 100 ? 11.308 -54.752 -2.031 1.00 10.04 449 PRO B C 1
ATOM 3673 O O . PRO B 2 100 ? 10.716 -55.102 -3.045 1.00 11.05 449 PRO B O 1
ATOM 3684 N N . TYR B 2 101 ? 12.600 -54.570 -1.998 1.00 9.20 450 TYR B N 1
ATOM 3685 C CA . TYR B 2 101 ? 13.454 -54.910 -3.123 1.00 8.81 450 TYR B CA 1
ATOM 3686 C C . TYR B 2 101 ? 13.728 -56.409 -3.181 1.00 9.19 450 TYR B C 1
ATOM 3687 O O . TYR B 2 101 ? 14.460 -56.847 -4.091 1.00 9.93 450 TYR B O 1
ATOM 3705 N N . SER B 2 102 ? 13.175 -57.183 -2.260 1.00 9.78 451 SER B N 1
ATOM 3706 C CA . SER B 2 102 ? 13.434 -58.619 -2.172 1.00 10.50 451 SER B CA 1
ATOM 3707 C C . SER B 2 102 ? 12.155 -59.410 -2.115 1.00 9.83 451 SER B C 1
ATOM 3708 O O . SER B 2 102 ? 11.088 -58.858 -1.868 1.00 11.54 451 SER B O 1
ATOM 3716 N N . ASP B 2 103 ? 12.284 -60.731 -2.229 1.00 9.63 452 ASP B N 1
ATOM 3717 C CA . ASP B 2 103 ? 11.217 -61.636 -1.889 1.00 10.77 452 ASP B CA 1
ATOM 3718 C C . ASP B 2 103 ? 11.628 -62.524 -0.719 1.00 12.07 452 ASP B C 1
ATOM 3719 O O . ASP B 2 103 ? 11.109 -63.636 -0.578 1.00 14.77 452 ASP B O 1
ATOM 3728 N N A GLU B 2 104 ? 12.521 -62.080 0.131 0.56 13.50 453 GLU B N 1
ATOM 3729 N N B GLU B 2 104 ? 12.372 -61.925 0.190 0.44 12.46 453 GLU B N 1
ATOM 3730 C CA A GLU B 2 104 ? 12.862 -62.919 1.259 0.56 13.69 453 GLU B CA 1
ATOM 3731 C CA B GLU B 2 104 ? 12.733 -62.582 1.425 0.44 15.28 453 GLU B CA 1
ATOM 3732 C C A GLU B 2 104 ? 11.645 -62.916 2.210 0.56 14.52 453 GLU B C 1
ATOM 3733 C C B GLU B 2 104 ? 11.490 -62.883 2.225 0.44 15.48 453 GLU B C 1
ATOM 3734 O O A GLU B 2 104 ? 10.826 -62.026 2.221 0.56 16.48 453 GLU B O 1
ATOM 3735 O O B GLU B 2 104 ? 10.508 -62.150 2.171 0.44 16.22 453 GLU B O 1
ATOM 3758 N N . ILE B 2 105 ? 11.509 -63.953 3.007 1.00 14.98 454 ILE B N 1
ATOM 3759 C CA . ILE B 2 105 ? 10.347 -64.168 3.825 1.00 16.75 454 ILE B CA 1
ATOM 3760 C C . ILE B 2 105 ? 10.240 -63.034 4.837 1.00 15.10 454 ILE B C 1
ATOM 3761 O O . ILE B 2 105 ? 11.232 -62.537 5.380 1.00 15.83 454 ILE B O 1
ATOM 3778 N N . GLU B 2 106 ? 9.026 -62.607 5.096 1.00 14.96 455 GLU B N 1
ATOM 3779 C CA . GLU B 2 106 ? 8.771 -61.591 6.092 1.00 14.11 455 GLU B CA 1
ATOM 3780 C C . GLU B 2 106 ? 9.246 -62.042 7.456 1.00 12.52 455 GLU B C 1
ATOM 3781 O O . GLU B 2 106 ? 9.227 -63.232 7.780 1.00 14.77 455 GLU B O 1
ATOM 3793 N N . TYR B 2 107 ? 9.585 -61.063 8.248 1.00 11.66 456 TYR B N 1
ATOM 3794 C CA . TYR B 2 107 ? 9.812 -61.276 9.678 1.00 10.00 456 TYR B CA 1
ATOM 3795 C C . TYR B 2 107 ? 8.905 -60.312 10.447 1.00 9.95 456 TYR B C 1
ATOM 3796 O O . TYR B 2 107 ? 8.224 -59.458 9.875 1.00 12.28 456 TYR B O 1
ATOM 3814 N N . ILE B 2 108 ? 8.860 -60.498 11.759 1.00 9.52 457 ILE B N 1
ATOM 3815 C CA . ILE B 2 108 ? 7.940 -59.797 12.630 1.00 9.51 457 ILE B CA 1
ATOM 3816 C C . ILE B 2 108 ? 8.770 -58.922 13.571 1.00 8.79 457 ILE B C 1
ATOM 3817 O O . ILE B 2 108 ? 9.701 -59.363 14.217 1.00 11.17 457 ILE B O 1
ATOM 3833 N N A ILE B 2 109 ? 8.425 -57.638 13.631 0.50 9.12 458 ILE B N 1
ATOM 3834 N N B ILE B 2 109 ? 8.370 -57.660 13.638 0.50 9.17 458 ILE B N 1
ATOM 3835 C CA A ILE B 2 109 ? 9.051 -56.702 14.582 0.50 8.79 458 ILE B CA 1
ATOM 3836 C CA B ILE B 2 109 ? 8.972 -56.681 14.537 0.50 9.13 458 ILE B CA 1
ATOM 3837 C C A ILE B 2 109 ? 8.053 -56.365 15.679 0.50 9.86 458 ILE B C 1
ATOM 3838 C C B ILE B 2 109 ? 7.986 -56.506 15.675 0.50 8.67 458 ILE B C 1
ATOM 3839 O O A ILE B 2 109 ? 6.947 -55.880 15.417 0.50 10.29 458 ILE B O 1
ATOM 3840 O O B ILE B 2 109 ? 6.787 -56.331 15.449 0.50 9.03 458 ILE B O 1
ATOM 3871 N N . CYS B 2 110 ? 8.488 -56.587 16.912 1.00 10.21 459 CYS B N 1
ATOM 3872 C CA . CYS B 2 110 ? 7.675 -56.418 18.091 1.00 10.16 459 CYS B CA 1
ATOM 3873 C C . CYS B 2 110 ? 8.267 -55.303 18.983 1.00 10.40 459 CYS B C 1
ATOM 3874 O O . CYS B 2 110 ? 9.478 -55.213 19.200 1.00 11.85 459 CYS B O 1
ATOM 3883 N N . THR B 2 111 ? 7.357 -54.549 19.580 1.00 9.62 460 THR B N 1
ATOM 3884 C CA . THR B 2 111 ? 7.671 -53.715 20.695 1.00 9.80 460 THR B CA 1
ATOM 3885 C C . THR B 2 111 ? 6.951 -54.277 21.915 1.00 8.87 460 THR B C 1
ATOM 3886 O O . THR B 2 111 ? 5.727 -54.437 21.842 1.00 10.83 460 THR B O 1
ATOM 3897 N N . ASN B 2 112 ? 7.698 -54.559 22.982 1.00 8.88 461 ASN B N 1
ATOM 3898 C CA . ASN B 2 112 ? 7.211 -55.340 24.143 1.00 9.10 461 ASN B CA 1
ATOM 3899 C C . ASN B 2 112 ? 7.271 -54.441 25.360 1.00 9.11 461 ASN B C 1
ATOM 3900 O O . ASN B 2 112 ? 8.363 -54.139 25.800 1.00 10.50 461 ASN B O 1
ATOM 3911 N N . THR B 2 113 ? 6.098 -54.051 25.853 1.00 9.87 462 THR B N 1
ATOM 3912 C CA . THR B 2 113 ? 6.047 -53.078 26.970 1.00 9.80 462 THR B CA 1
ATOM 3913 C C . THR B 2 113 ? 5.442 -53.734 28.209 1.00 10.09 462 THR B C 1
ATOM 3914 O O . THR B 2 113 ? 4.391 -54.374 28.073 1.00 10.70 462 THR B O 1
ATOM 3925 N N . ASN B 2 114 ? 6.024 -53.550 29.391 1.00 10.39 463 ASN B N 1
ATOM 3926 C CA . ASN B 2 114 ? 5.385 -54.005 30.611 1.00 11.05 463 ASN B CA 1
ATOM 3927 C C . ASN B 2 114 ? 4.241 -53.033 30.964 1.00 11.50 463 ASN B C 1
ATOM 3928 O O . ASN B 2 114 ? 4.474 -51.836 31.082 1.00 16.71 463 ASN B O 1
ATOM 3939 N N . VAL B 2 115 ? 3.037 -53.534 31.082 1.00 10.06 464 VAL B N 1
ATOM 3940 C CA . VAL B 2 115 ? 1.834 -52.766 31.285 1.00 10.62 464 VAL B CA 1
ATOM 3941 C C . VAL B 2 115 ? 1.070 -53.270 32.487 1.00 10.15 464 VAL B C 1
ATOM 3942 O O . VAL B 2 115 ? 1.336 -54.347 33.021 1.00 10.08 464 VAL B O 1
ATOM 3955 N N . LYS B 2 116 ? 0.096 -52.465 32.891 1.00 11.10 465 LYS B N 1
ATOM 3956 C CA . LYS B 2 116 ? -0.814 -52.875 33.942 1.00 11.44 465 LYS B CA 1
ATOM 3957 C C . LYS B 2 116 ? -2.019 -53.657 33.449 1.00 11.55 465 LYS B C 1
ATOM 3958 O O . LYS B 2 116 ? -2.570 -53.352 32.415 1.00 16.07 465 LYS B O 1
ATOM 3977 N N . ASN B 2 117 ? -2.446 -54.623 34.228 1.00 11.18 466 ASN B N 1
ATOM 3978 C CA . ASN B 2 117 ? -3.757 -55.246 34.040 1.00 12.42 466 ASN B CA 1
ATOM 3979 C C . ASN B 2 117 ? -4.596 -54.747 35.206 1.00 16.45 466 ASN B C 1
ATOM 3980 O O . ASN B 2 117 ? -4.550 -55.320 36.292 1.00 17.78 466 ASN B O 1
ATOM 3991 N N A SER B 2 118 ? -5.363 -53.720 34.907 0.50 18.24 467 SER B N 1
ATOM 3992 N N B SER B 2 118 ? -5.272 -53.614 35.035 0.50 18.09 467 SER B N 1
ATOM 3993 C CA A SER B 2 118 ? -6.149 -53.011 35.891 0.50 18.84 467 SER B CA 1
ATOM 3994 C CA B SER B 2 118 ? -6.053 -52.974 36.123 0.50 20.89 467 SER B CA 1
ATOM 3995 C C A SER B 2 118 ? -7.182 -52.139 35.201 0.50 17.01 467 SER B C 1
ATOM 3996 C C B SER B 2 118 ? -7.390 -52.507 35.597 0.50 22.38 467 SER B C 1
ATOM 3997 O O A SER B 2 118 ? -7.012 -51.638 34.064 0.50 18.95 467 SER B O 1
ATOM 3998 O O B SER B 2 118 ? -7.501 -52.198 34.411 0.50 23.03 467 SER B O 1
#

Nearest PDB structures (foldseek):
  8ck8-assembly1_B  TM=1.004E+00  e=1.270E-19  Homo sapiens
  8g4a-assembly1_A  TM=9.691E-01  e=2.162E-19  Homo sapiens
  5sy5-assembly4_E  TM=9.565E-01  e=9.470E-19  Mus musculus
  5y7y-assembly1_B  TM=9.509E-01  e=9.470E-19  Bos taurus
  7xi3-assembly1_A  TM=9.382E-01  e=1.714E-17  Mus musculus

Solvent-accessible surface area: 11461 Å² total; per-residue (Å²): 240,71,44,67,88,47,54,4,2,0,2,1,4,34,51,77,14,84,6,43,25,5,4,106,45,0,44,143,19,3,18,8,86,14,121,61,0,86,45,85,25,7,68,90,0,23,36,81,134,10,35,130,98,15,46,120,16,31,108,65,7,58,113,151,11,60,29,82,8,52,106,9,52,9,56,2,81,146,26,7,64,4,71,0,26,12,24,2,1,3,9,52,15,80,168,82,138,92,63,46,0,0,0,3,0,7,4,14,51,28,132,82,91,204,182,115,108,55,58,12,0,0,0,33,0,48,77,133,0,44,2,56,48,10,3,118,65,0,44,86,8,4,33,15,88,26,154,57,0,76,54,91,28,0,18,87,4,4,28,94,131,13,46,93,98,0,94,57,11,12,102,86,0,54,137,48,187,17,104,58,22,56,11,58,1,46,2,73,10,113,107,145,98,105,47,66,0,27,0,6,6,0,6,9,50,16,77,149,26,140,116,124,55,50,0,0,0,2,3,13,57,28,166,98,130

Radius of gyration: 17.36 Å; Cα contacts (8 Å, |Δi|>4): 531; chains: 2; bounding box: 39×42×42 Å

InterPro domains:
  IPR000014 PAS domain [PS50112] (92-147)
  IPR000014 PAS domain [PS50112] (249-300)
  IPR000014 PAS domain [SM00091] (86-152)
  IPR000014 PAS domain [SM00091] (232-298)
  IPR000014 PAS domain [TIGR00229] (98-150)
  IPR000014 PAS domain [TIGR00229] (252-328)
  IPR000014 PAS domain [cd00130] (97-147)
  IPR000014 PAS domain [cd00130] (241-340)
  IPR001067 Nuclear translocator [PR00785] (49-69)
  IPR001067 Nuclear translocator [PR00785] (101-120)
  IPR001067 Nuclear translocator [PR00785] (243-260)
  IPR001610 PAC motif [SM00086] (304-347)
  IPR011598 Myc-type, basic helix-loop-helix (bHLH) domain [PF23171] (5-70)
  IPR011598 Myc-type, basic helix-loop-helix (bHLH) domain [PS50888] (14-67)
  IPR011598 Myc-type, basic helix-loop-helix (bHLH) domain [SM00353] (20-75)
  IPR013767 PAS fold [PF00989] (93-162)
  IPR014887 HIF-1 alpha, C-terminal transactivation domain [PF08778] (833-869)
  IPR021537 Hypoxia-inducible factor, alpha subunit-like [PF11413] (517-549)
  IPR035965 PAS domain superfamily [SSF55785] (95-201)
  IPR035965 PAS domain superfamily [SSF55785] (244-346)

GO terms:
  GO:0001666 response to hypoxia (P, IDA)
  GO:0005667 transcription regulator complex (C, IDA)
  GO:0045944 positive regulation of transcription by RNA polymerase II (P, IDA)
  GO:0071456 cellular response to hypoxia (P, IDA)
  GO:0046982 protein heterodimerization activity (F, IDA)
  GO:2000434 regulation of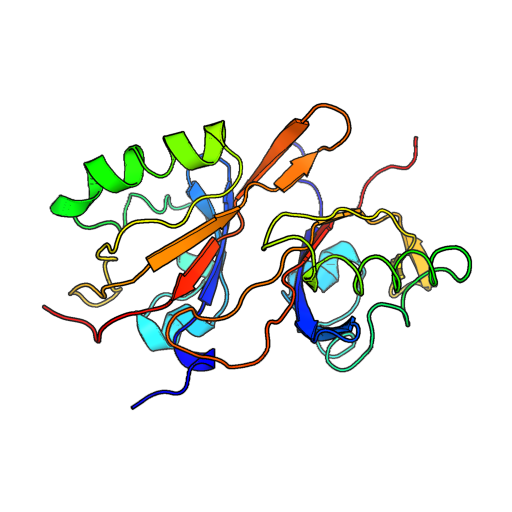 protein neddylation (P, IMP)
  GO:0005515 protein binding (F, IPI)
  GO:0007165 signal transduction (P, TAS)
  GO:0005654 nucleoplasm (C, TAS)
  GO:0005829 cytosol (C, TAS)
  GO:0043565 sequence-specific DNA binding (F, IDA)
  GO:0061629 RNA polymerase II-specific DNA-binding transcription factor binding (F, IPI)
  GO:0046982 protein heterodimerization activity (F, IPI)
  GO:0005654 nucleoplasm (C, IDA)
  GO:0001223 transcription coactivator binding (F, IPI)

B-factor: mean 18.88, std 8.81, range [7.37, 69.65]

Organism: Homo sapiens (NCBI:txid9606)